Protein AF-A0A925P7G8-F1 (afdb_monomer)

Foldseek 3Di:
DDLLVVLLVLLVPAPADPQLSVQVVVVSVVDDDPLQSQFSSQCSVVSVRVQSNQFGNAAQDQDPQGGAFAQATPDGDPSQQPPQDPVRARPAGHHGRRHDGLVSLLVVLVVVLVVQVVVCVVVVHPAAQEEEEAEADDRCRVVSSVSSCVSSVVVVHHYHYDPHHDDPVVQVVVCVVVVHPYYYYHDPPPPDND

Solvent-accessible surface area (backbone atoms only — not comparable to full-atom values): 10881 Å² total; per-residue (Å²): 131,55,66,68,58,51,44,61,60,55,58,79,80,50,84,56,51,73,50,17,54,54,43,49,50,56,51,64,72,68,66,62,57,69,49,55,51,47,26,53,37,47,36,59,76,68,65,38,36,69,56,50,30,63,23,18,51,46,72,61,57,78,52,100,85,44,69,80,47,47,38,52,50,99,70,68,36,72,53,27,32,68,70,59,42,100,85,69,35,48,59,39,57,40,79,45,49,30,23,40,26,73,66,54,50,46,53,50,44,53,51,52,49,53,53,49,45,52,53,32,52,76,70,72,43,86,69,60,48,27,37,33,38,32,16,42,90,56,80,61,16,62,57,51,45,51,52,44,36,52,53,42,37,74,75,60,27,44,61,44,73,61,101,55,71,48,55,71,69,56,44,59,50,47,20,64,74,70,69,36,79,37,72,47,72,40,64,70,85,83,60,76,98,94

Secondary structure (DSSP, 8-state):
--HHHHHHHHGGGS---HHHHHHHHHHHHT---HHHHHHHHHHHHTT-HHHHHHHHSSPPPEETTEE---SS-SS--HHHHSS--TTS--SSPPP-TTS-SHHHHHHHHHHHHHHHHHHHHHTT--SPPEEEEEE-SSTTHHHHHHHHHHHHHHTT-EEEE-SS---HHHHHHHHHHTT-SEEEEE--TT----

Structure (mmCIF, N/CA/C/O backbone):
data_AF-A0A925P7G8-F1
#
_entry.id   AF-A0A925P7G8-F1
#
loop_
_atom_site.group_PDB
_atom_site.id
_atom_site.type_symbol
_atom_site.label_atom_id
_atom_site.label_alt_id
_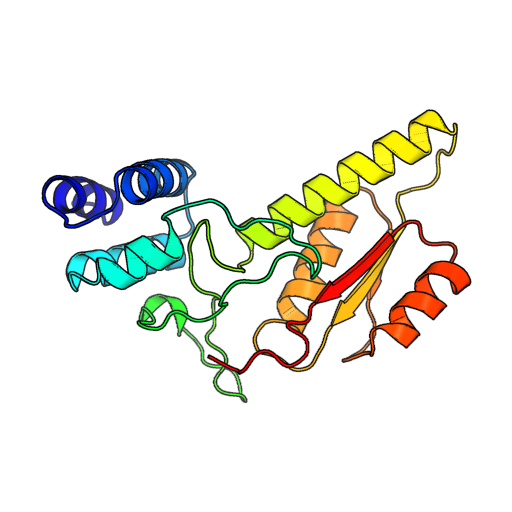atom_site.label_comp_id
_atom_site.label_asym_id
_atom_site.label_entity_id
_atom_site.label_seq_id
_atom_site.pdbx_PDB_ins_code
_atom_site.Cartn_x
_atom_site.Cartn_y
_atom_site.Cartn_z
_atom_site.occupancy
_atom_site.B_iso_or_equiv
_atom_site.auth_seq_id
_atom_site.auth_comp_id
_atom_site.auth_asym_id
_atom_site.auth_atom_id
_atom_site.pdbx_PDB_model_num
ATOM 1 N N . MET A 1 1 ? 25.342 -13.272 -12.876 1.00 59.41 1 MET A N 1
ATOM 2 C CA . MET A 1 1 ? 25.029 -11.919 -12.362 1.00 59.41 1 MET A CA 1
ATOM 3 C C . MET A 1 1 ? 23.674 -12.017 -11.670 1.00 59.41 1 MET A C 1
ATOM 5 O O . MET A 1 1 ? 22.814 -12.674 -12.236 1.00 59.41 1 MET A O 1
ATOM 9 N N . SER A 1 2 ? 23.494 -11.503 -10.447 1.00 82.06 2 SER A N 1
ATOM 10 C CA . SER A 1 2 ? 22.172 -11.536 -9.788 1.00 82.06 2 SER A CA 1
ATOM 11 C C . SER A 1 2 ? 21.193 -10.584 -10.485 1.00 82.06 2 SER A C 1
ATOM 13 O O . SER A 1 2 ? 21.643 -9.600 -11.079 1.00 82.06 2 SER A O 1
ATOM 15 N N . SER A 1 3 ? 19.879 -10.829 -10.385 1.00 83.25 3 SER A N 1
ATOM 16 C CA . SER A 1 3 ? 18.845 -9.951 -10.966 1.00 83.25 3 SER A CA 1
ATOM 17 C C . SER A 1 3 ? 19.039 -8.496 -10.527 1.00 83.25 3 SER A C 1
ATOM 19 O O . SER A 1 3 ? 19.035 -7.588 -11.351 1.00 83.25 3 SER A O 1
ATOM 21 N N . THR A 1 4 ? 19.353 -8.269 -9.248 1.00 85.88 4 THR A N 1
ATOM 22 C CA . THR A 1 4 ? 19.659 -6.939 -8.701 1.00 85.88 4 THR A CA 1
ATOM 23 C C . THR A 1 4 ? 20.895 -6.296 -9.333 1.00 85.88 4 THR A C 1
ATOM 25 O O . THR A 1 4 ? 20.884 -5.099 -9.613 1.00 85.88 4 THR A O 1
ATOM 28 N N . ALA A 1 5 ? 21.968 -7.061 -9.564 1.00 85.88 5 ALA A N 1
ATOM 29 C CA . ALA A 1 5 ? 23.180 -6.533 -10.187 1.00 85.88 5 ALA A CA 1
ATOM 30 C C . ALA A 1 5 ? 22.939 -6.156 -11.656 1.00 85.88 5 ALA A C 1
ATOM 32 O O . ALA A 1 5 ? 23.419 -5.112 -12.097 1.00 85.88 5 ALA A O 1
ATOM 33 N N . TYR A 1 6 ? 22.153 -6.958 -12.382 1.00 87.88 6 TYR A N 1
ATOM 34 C CA . TYR A 1 6 ? 21.730 -6.626 -13.742 1.00 87.88 6 TYR A CA 1
ATOM 35 C C . TYR A 1 6 ? 20.885 -5.350 -13.766 1.00 87.88 6 TYR A C 1
ATOM 37 O O . TYR A 1 6 ? 21.206 -4.434 -14.519 1.00 87.88 6 TYR A O 1
ATOM 45 N N . ILE A 1 7 ? 19.868 -5.257 -12.897 1.00 88.25 7 ILE A N 1
ATOM 46 C CA . ILE A 1 7 ? 19.016 -4.066 -12.790 1.00 88.25 7 ILE A CA 1
ATOM 47 C C . ILE A 1 7 ? 19.887 -2.827 -12.586 1.00 88.25 7 ILE A C 1
ATOM 49 O O . ILE A 1 7 ? 19.831 -1.901 -13.387 1.00 88.25 7 ILE A O 1
ATOM 53 N N . LYS A 1 8 ? 20.754 -2.826 -11.566 1.00 87.94 8 LYS A N 1
ATOM 54 C CA . LYS A 1 8 ? 21.604 -1.668 -11.252 1.00 87.94 8 LYS A CA 1
ATOM 55 C C . LYS A 1 8 ? 22.508 -1.256 -12.418 1.00 87.94 8 LYS A C 1
ATOM 57 O O . LYS A 1 8 ? 22.702 -0.063 -12.621 1.00 87.94 8 LYS A O 1
ATOM 62 N N . ALA A 1 9 ? 23.031 -2.210 -13.189 1.00 87.50 9 ALA A N 1
ATOM 63 C CA . ALA A 1 9 ? 23.832 -1.910 -14.373 1.00 87.50 9 ALA A CA 1
ATOM 64 C C . ALA A 1 9 ? 22.990 -1.293 -15.505 1.00 87.50 9 ALA A C 1
ATOM 66 O O . ALA A 1 9 ? 23.402 -0.303 -16.106 1.00 87.50 9 ALA A O 1
ATOM 67 N N . ALA A 1 10 ? 21.800 -1.840 -15.767 1.00 86.69 10 ALA A N 1
ATOM 68 C CA . ALA A 1 10 ? 20.903 -1.367 -16.821 1.00 86.69 10 ALA A CA 1
ATOM 69 C C . ALA A 1 10 ? 20.337 0.039 -16.544 1.00 86.69 10 ALA A C 1
ATOM 71 O O . ALA A 1 10 ? 20.102 0.804 -17.477 1.00 86.69 10 ALA A O 1
ATOM 72 N N . LEU A 1 11 ? 20.178 0.414 -15.270 1.00 87.88 11 LEU A N 1
ATOM 73 C CA . LEU A 1 11 ? 19.694 1.741 -14.877 1.00 87.88 11 LEU A CA 1
ATOM 74 C C . LEU A 1 11 ? 20.643 2.888 -15.273 1.00 87.88 11 LEU A C 1
ATOM 76 O O . LEU A 1 11 ? 20.180 4.011 -15.452 1.00 87.88 11 LEU A O 1
ATOM 80 N N . ALA A 1 12 ? 21.945 2.630 -15.448 1.00 80.31 12 ALA A N 1
ATOM 81 C CA . ALA A 1 12 ? 22.944 3.667 -15.735 1.00 80.31 12 ALA A CA 1
ATOM 82 C C . ALA A 1 12 ? 22.797 4.331 -17.122 1.00 80.31 12 ALA A C 1
ATOM 84 O O . ALA A 1 12 ? 23.337 5.414 -17.334 1.00 80.31 12 ALA A O 1
ATOM 85 N N . GLY A 1 13 ? 22.078 3.698 -18.055 1.00 76.56 13 GLY A N 1
ATOM 86 C CA . GLY A 1 13 ? 21.809 4.221 -19.403 1.00 76.56 13 GLY A CA 1
ATOM 87 C C . GLY A 1 13 ? 20.321 4.338 -19.738 1.00 76.56 13 GLY A C 1
ATOM 88 O O . GLY A 1 13 ? 19.976 4.468 -20.909 1.00 76.56 13 GLY A O 1
ATOM 89 N N . ALA A 1 14 ? 19.443 4.233 -18.738 1.00 83.50 14 ALA A N 1
ATOM 90 C CA . ALA A 1 14 ? 17.999 4.185 -18.933 1.00 83.50 14 ALA A CA 1
ATOM 91 C C . ALA A 1 14 ? 17.365 5.584 -19.028 1.00 83.50 14 ALA A C 1
ATOM 93 O O . ALA A 1 14 ? 17.806 6.532 -18.378 1.00 83.50 14 ALA A O 1
ATOM 94 N N . GLU A 1 15 ? 16.265 5.698 -19.777 1.00 91.12 15 GLU A N 1
ATOM 95 C CA . GLU A 1 15 ? 15.451 6.920 -19.881 1.00 91.12 15 GLU A CA 1
ATOM 96 C C . GLU A 1 15 ? 14.522 7.084 -18.660 1.00 91.12 15 GLU A C 1
ATOM 98 O O . GLU A 1 15 ? 13.291 7.050 -18.746 1.00 91.12 15 GLU A O 1
ATOM 103 N N . LEU A 1 16 ? 15.120 7.221 -17.476 1.00 94.50 16 LEU A N 1
ATOM 104 C CA . LEU A 1 16 ? 14.406 7.358 -16.208 1.00 94.50 16 LEU A CA 1
ATOM 105 C C . LEU A 1 16 ? 14.517 8.776 -15.653 1.00 94.50 16 LEU A C 1
ATOM 107 O O . LEU A 1 16 ? 15.541 9.446 -15.781 1.00 94.50 16 LEU A O 1
ATOM 111 N N . LEU A 1 17 ? 13.462 9.223 -14.976 1.00 96.06 17 LEU A N 1
ATOM 112 C CA . LEU A 1 17 ? 13.518 10.452 -14.192 1.00 96.06 17 LEU A CA 1
ATOM 113 C C . LEU A 1 17 ? 14.531 10.276 -13.044 1.00 96.06 17 LEU A C 1
ATOM 115 O O . LEU A 1 17 ? 14.608 9.191 -12.458 1.00 96.06 17 LEU A O 1
ATOM 119 N N . PRO A 1 18 ? 15.258 11.333 -12.635 1.00 95.56 18 PRO A N 1
ATOM 120 C CA . PRO A 1 18 ? 16.204 11.235 -11.521 1.00 95.56 18 PRO A CA 1
ATOM 121 C C . PRO A 1 18 ? 15.568 10.719 -10.220 1.00 95.56 18 PRO A C 1
ATOM 123 O O . PRO A 1 18 ? 16.179 9.941 -9.491 1.00 95.56 18 PRO A O 1
ATOM 126 N N . SER A 1 19 ? 14.316 11.104 -9.948 1.00 96.81 19 SER A N 1
ATOM 127 C CA . SER A 1 19 ? 13.563 10.625 -8.785 1.00 96.81 19 SER A CA 1
ATOM 128 C C . SER A 1 19 ? 13.191 9.144 -8.886 1.00 96.81 19 SER A C 1
ATOM 130 O O . SER A 1 19 ? 13.275 8.428 -7.892 1.00 96.81 19 SER A O 1
ATOM 132 N N . THR A 1 20 ? 12.851 8.668 -10.087 1.00 97.25 20 THR A N 1
ATOM 133 C CA . THR A 1 20 ? 12.614 7.247 -10.371 1.00 97.25 20 THR A CA 1
ATOM 134 C C . THR A 1 20 ? 13.846 6.416 -10.041 1.00 97.25 20 THR A C 1
ATOM 136 O O . THR A 1 20 ? 13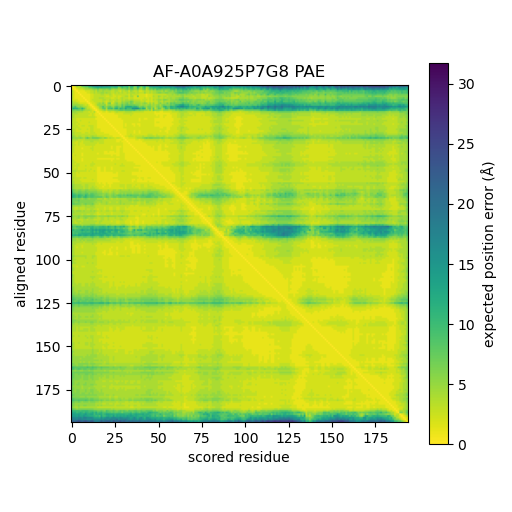.744 5.418 -9.330 1.00 97.25 20 THR A O 1
ATOM 139 N N . LEU A 1 21 ? 15.020 6.849 -10.511 1.00 95.81 21 LEU A N 1
ATOM 140 C CA . LEU A 1 21 ? 16.286 6.169 -10.244 1.00 95.81 21 LEU A CA 1
ATOM 141 C C . LEU A 1 21 ? 16.588 6.114 -8.740 1.00 95.81 21 LEU A C 1
ATOM 143 O O . LEU A 1 21 ? 16.902 5.049 -8.209 1.00 95.81 21 LEU A O 1
ATOM 147 N N . ALA A 1 22 ? 16.442 7.244 -8.045 1.00 95.25 22 ALA A N 1
ATOM 148 C CA . ALA A 1 22 ? 16.657 7.319 -6.603 1.00 95.25 22 ALA A CA 1
ATOM 149 C C . ALA A 1 22 ? 15.726 6.368 -5.830 1.00 95.25 22 ALA A C 1
ATOM 151 O O . ALA A 1 22 ? 16.185 5.601 -4.983 1.00 95.25 22 ALA A O 1
ATOM 152 N N . ASN A 1 23 ? 14.433 6.359 -6.159 1.00 96.69 23 ASN A N 1
ATOM 153 C CA . ASN A 1 23 ? 13.458 5.494 -5.499 1.00 96.69 23 ASN A CA 1
ATOM 154 C C . ASN A 1 23 ? 13.692 4.011 -5.810 1.00 96.69 23 ASN A C 1
ATOM 156 O O . ASN A 1 23 ? 13.595 3.186 -4.904 1.00 96.69 23 ASN A O 1
ATOM 160 N N . LEU A 1 24 ? 14.063 3.655 -7.042 1.00 95.69 24 LEU A N 1
ATOM 161 C CA . LEU A 1 24 ? 14.432 2.278 -7.383 1.00 95.69 24 LEU A CA 1
ATOM 162 C C . LEU A 1 24 ? 15.609 1.782 -6.542 1.00 95.69 24 LEU A C 1
ATOM 164 O O . LEU A 1 24 ? 15.547 0.671 -6.021 1.00 95.69 24 LEU A O 1
ATOM 168 N N . HIS A 1 25 ? 16.647 2.600 -6.350 1.00 94.06 25 HIS A N 1
ATOM 169 C CA . HIS A 1 25 ? 17.764 2.235 -5.478 1.00 94.06 25 HIS A CA 1
ATOM 170 C C . HIS A 1 25 ? 17.311 1.979 -4.039 1.00 94.06 25 HIS A C 1
ATOM 172 O O . HIS A 1 25 ? 17.621 0.921 -3.495 1.00 94.06 25 HIS A O 1
ATOM 178 N N . VAL A 1 26 ? 16.506 2.879 -3.463 1.00 94.75 26 VAL A N 1
ATOM 179 C CA . VAL A 1 26 ? 15.952 2.708 -2.108 1.00 94.75 26 VAL A CA 1
ATOM 180 C C . VAL A 1 26 ? 15.178 1.394 -1.979 1.00 94.75 26 VAL A C 1
ATOM 182 O O . VAL A 1 26 ? 15.346 0.675 -0.997 1.00 94.75 26 VAL A O 1
ATOM 185 N N . TRP A 1 27 ? 14.340 1.061 -2.962 1.00 95.06 27 TRP A N 1
ATOM 186 C CA . TRP A 1 27 ? 13.544 -0.166 -2.930 1.00 95.06 27 TRP A CA 1
ATOM 187 C C . TRP A 1 27 ? 14.400 -1.422 -3.103 1.00 95.06 27 TRP A C 1
ATOM 189 O O . TRP A 1 27 ? 14.220 -2.377 -2.354 1.00 95.06 27 TRP A O 1
ATOM 199 N N . LEU A 1 28 ? 15.352 -1.425 -4.037 1.00 93.88 28 LEU A N 1
ATOM 200 C CA . LEU A 1 28 ? 16.240 -2.569 -4.274 1.00 93.88 28 LEU A CA 1
ATOM 201 C C . LEU A 1 28 ? 17.160 -2.848 -3.079 1.00 93.88 28 LEU A C 1
ATOM 203 O O . LEU A 1 28 ? 17.427 -4.009 -2.773 1.00 93.88 28 LEU A O 1
ATOM 207 N N . ASP A 1 29 ? 17.616 -1.804 -2.387 1.00 93.44 29 ASP A N 1
ATOM 208 C CA . ASP A 1 29 ? 18.487 -1.930 -1.215 1.00 93.44 29 ASP A CA 1
ATOM 209 C C . ASP A 1 29 ? 17.724 -2.370 0.049 1.00 93.44 29 ASP A C 1
ATOM 211 O O . ASP A 1 29 ? 18.336 -2.859 0.998 1.00 93.44 29 ASP A O 1
ATOM 215 N N . ALA A 1 30 ? 16.389 -2.271 0.056 1.00 91.12 30 ALA A N 1
ATOM 216 C CA . ALA A 1 30 ? 15.540 -2.671 1.181 1.00 91.12 30 ALA A CA 1
ATOM 217 C C . ALA A 1 30 ? 15.329 -4.195 1.317 1.00 91.12 30 ALA A C 1
ATOM 219 O O . ALA A 1 30 ? 14.694 -4.630 2.277 1.00 91.12 30 ALA A O 1
ATOM 220 N N . GLY A 1 31 ? 15.843 -5.010 0.388 1.00 88.12 31 GLY A N 1
ATOM 221 C CA . GLY A 1 31 ? 15.710 -6.471 0.435 1.00 88.12 31 GLY A CA 1
ATOM 222 C C . GLY A 1 31 ? 14.307 -6.954 0.058 1.00 88.12 31 GLY A C 1
ATOM 223 O O . GLY A 1 31 ? 13.579 -7.506 0.883 1.00 88.12 31 GLY A O 1
ATOM 224 N N . LEU A 1 32 ? 13.920 -6.731 -1.199 1.00 93.50 32 LEU A N 1
ATOM 225 C CA . LEU A 1 32 ? 12.620 -7.152 -1.724 1.00 93.50 32 LEU A CA 1
ATOM 226 C C . LEU A 1 32 ? 12.502 -8.686 -1.822 1.00 93.50 32 LEU A C 1
ATOM 228 O O . LEU A 1 32 ? 13.501 -9.372 -2.054 1.00 93.50 32 LEU A O 1
ATOM 232 N N . PRO A 1 33 ? 11.283 -9.245 -1.711 1.00 94.69 33 PRO A N 1
ATOM 233 C CA . PRO A 1 33 ? 11.027 -10.637 -2.044 1.00 94.69 33 PRO A CA 1
ATOM 234 C C . PRO A 1 33 ? 11.336 -10.897 -3.523 1.00 94.69 33 PRO A C 1
ATOM 236 O O . PRO A 1 33 ? 11.340 -9.975 -4.346 1.00 94.69 33 PRO A O 1
ATOM 239 N N . ALA A 1 34 ? 11.567 -12.169 -3.853 1.00 94.56 34 ALA A N 1
ATOM 240 C CA . ALA A 1 34 ? 11.974 -12.590 -5.193 1.00 94.56 34 ALA A CA 1
ATOM 241 C C . ALA A 1 34 ? 11.026 -12.060 -6.281 1.00 94.56 34 ALA A C 1
ATOM 243 O O . ALA A 1 34 ? 11.481 -11.325 -7.149 1.00 94.56 34 ALA A O 1
ATOM 244 N N . TRP A 1 35 ? 9.712 -12.285 -6.146 1.00 95.19 35 TRP A N 1
ATOM 245 C CA . TRP A 1 35 ? 8.709 -11.848 -7.131 1.00 95.19 35 TRP A CA 1
ATOM 246 C C . TRP A 1 35 ? 8.769 -10.343 -7.441 1.00 95.19 35 TRP A C 1
ATOM 248 O O . TRP A 1 35 ? 8.599 -9.926 -8.583 1.00 95.19 35 TRP A O 1
ATOM 258 N N . ALA A 1 36 ? 9.039 -9.508 -6.432 1.00 96.44 36 ALA A N 1
ATOM 259 C CA . ALA A 1 36 ? 9.090 -8.058 -6.593 1.00 96.44 36 ALA A CA 1
ATOM 260 C C . ALA A 1 36 ? 10.381 -7.629 -7.299 1.00 96.44 36 ALA A C 1
ATOM 262 O O . ALA A 1 36 ? 10.363 -6.735 -8.145 1.00 96.44 36 ALA A O 1
ATOM 263 N N . THR A 1 37 ? 11.498 -8.290 -6.980 1.00 96.31 37 THR A N 1
ATOM 264 C CA . THR A 1 37 ? 12.766 -8.091 -7.693 1.00 96.31 37 THR A CA 1
ATOM 265 C C . THR A 1 37 ? 12.651 -8.551 -9.144 1.00 96.31 37 THR A C 1
ATOM 267 O O . THR A 1 37 ? 13.118 -7.849 -10.039 1.00 96.31 37 THR A O 1
ATOM 270 N N . ASP A 1 38 ? 11.993 -9.686 -9.379 1.00 95.94 38 ASP A N 1
ATOM 271 C CA . ASP A 1 38 ? 11.775 -10.257 -10.707 1.00 95.94 38 ASP A CA 1
ATOM 272 C C . ASP A 1 38 ? 10.833 -9.377 -11.541 1.00 95.94 38 ASP A C 1
ATOM 274 O O . ASP A 1 38 ? 11.127 -9.105 -12.702 1.00 95.94 38 ASP A O 1
ATOM 278 N N . SER A 1 39 ? 9.787 -8.801 -10.935 1.00 97.06 39 SER A N 1
ATOM 279 C CA . SER A 1 39 ? 8.932 -7.801 -11.592 1.00 97.06 39 SER A CA 1
ATOM 280 C C . SER A 1 39 ? 9.738 -6.597 -12.100 1.00 97.06 39 SER A C 1
ATOM 282 O O . SER A 1 39 ? 9.637 -6.221 -13.270 1.00 97.06 39 SER A O 1
ATOM 284 N N . ILE A 1 40 ? 10.606 -6.020 -11.258 1.00 97.12 40 ILE A N 1
ATOM 285 C CA . ILE A 1 40 ? 11.475 -4.906 -11.671 1.00 97.12 40 ILE A CA 1
ATOM 286 C C . ILE A 1 40 ? 12.455 -5.368 -12.757 1.00 97.12 40 ILE A C 1
ATOM 288 O O . ILE A 1 40 ? 12.661 -4.653 -13.736 1.00 97.12 40 ILE A O 1
ATOM 292 N N . TYR A 1 41 ? 13.042 -6.557 -12.609 1.00 96.38 41 TYR A N 1
ATOM 293 C CA . TYR A 1 41 ? 13.963 -7.130 -13.589 1.00 96.38 41 TYR A CA 1
ATOM 294 C C . TYR A 1 41 ? 13.316 -7.274 -14.971 1.00 96.38 41 TYR A C 1
ATOM 296 O O . TYR A 1 41 ? 13.930 -6.887 -15.966 1.00 96.38 41 TYR A O 1
ATOM 304 N N . GLU A 1 42 ? 12.089 -7.787 -15.050 1.00 96.50 42 GLU A N 1
ATOM 305 C CA . GLU A 1 42 ? 11.353 -7.947 -16.307 1.00 96.50 42 GLU A CA 1
ATOM 306 C C . GLU A 1 42 ? 11.078 -6.599 -16.978 1.00 96.50 42 GLU A C 1
ATOM 308 O O . GLU A 1 42 ? 11.336 -6.440 -18.172 1.00 96.50 42 GLU A O 1
ATOM 313 N N . LEU A 1 43 ? 10.631 -5.599 -16.211 1.00 97.12 43 LEU A N 1
ATOM 314 C CA . LEU A 1 43 ? 10.377 -4.255 -16.738 1.00 97.12 43 LEU A CA 1
ATOM 315 C C . LEU A 1 43 ? 11.652 -3.589 -17.266 1.00 97.12 43 LEU A C 1
ATOM 317 O O . LEU A 1 43 ? 11.626 -2.954 -18.319 1.00 97.12 43 LEU A O 1
ATOM 321 N N . VAL A 1 44 ? 12.770 -3.755 -16.558 1.00 96.50 44 VAL A N 1
ATOM 322 C CA . VAL A 1 44 ? 14.085 -3.250 -16.976 1.00 96.50 44 VAL A CA 1
ATOM 323 C C . VAL A 1 44 ? 14.573 -3.976 -18.232 1.00 96.50 44 VAL A C 1
ATOM 325 O O . VAL A 1 44 ? 14.997 -3.329 -19.186 1.00 96.50 44 VAL A O 1
ATOM 328 N N . SER A 1 45 ? 14.474 -5.306 -18.265 1.00 94.75 45 SER A N 1
ATOM 329 C CA . SER A 1 45 ? 14.921 -6.132 -19.398 1.00 94.75 45 SER A CA 1
ATOM 330 C C . SER A 1 45 ? 14.104 -5.869 -20.665 1.00 94.75 45 SER A C 1
ATOM 332 O O . SER A 1 45 ? 14.642 -5.914 -21.768 1.00 94.75 45 SER A O 1
ATOM 334 N N . GLY A 1 46 ? 12.815 -5.558 -20.510 1.00 95.69 46 GLY A N 1
ATOM 335 C CA . GLY A 1 46 ? 11.919 -5.150 -21.593 1.00 95.69 46 GLY A CA 1
ATOM 336 C C . GLY A 1 46 ? 12.013 -3.670 -21.977 1.00 95.69 46 GLY A C 1
ATOM 337 O O . GLY A 1 46 ? 11.229 -3.218 -22.808 1.00 95.69 46 GLY A O 1
ATOM 338 N N . ALA A 1 47 ? 12.932 -2.903 -21.376 1.00 95.56 47 ALA A N 1
ATOM 339 C CA . ALA A 1 47 ? 13.073 -1.460 -21.579 1.00 95.56 47 ALA A CA 1
ATOM 340 C C . ALA A 1 47 ? 11.763 -0.670 -21.351 1.00 95.56 47 ALA A C 1
ATOM 342 O O . ALA A 1 47 ? 11.498 0.347 -21.994 1.00 95.56 47 ALA A O 1
ATOM 343 N N . HIS A 1 48 ? 10.929 -1.113 -20.404 1.00 97.06 48 HIS A N 1
ATOM 344 C CA . HIS A 1 48 ? 9.653 -0.484 -20.053 1.00 97.06 48 HIS A CA 1
ATOM 345 C C . HIS A 1 48 ? 9.843 0.734 -19.129 1.00 97.06 48 HIS A C 1
ATOM 347 O O . HIS A 1 48 ? 9.223 0.849 -18.068 1.00 97.06 48 HIS A O 1
ATOM 353 N N . TRP A 1 49 ? 10.694 1.679 -19.537 1.00 96.38 49 TRP A N 1
ATOM 354 C CA . TRP A 1 49 ? 11.089 2.843 -18.734 1.00 96.38 49 TRP A CA 1
ATOM 355 C C . TRP A 1 49 ? 9.914 3.744 -18.354 1.00 96.38 49 TRP A C 1
ATOM 357 O O . TRP A 1 49 ? 9.874 4.257 -17.240 1.00 96.38 49 TRP A O 1
ATOM 367 N N . GLY A 1 50 ? 8.925 3.896 -19.241 1.00 96.50 50 GLY A N 1
ATOM 368 C CA . GLY A 1 50 ? 7.708 4.662 -18.954 1.00 96.50 50 GLY A CA 1
ATOM 369 C C . GLY A 1 50 ? 6.900 4.085 -17.786 1.00 96.50 50 GLY A C 1
ATOM 370 O O . GLY A 1 50 ? 6.474 4.830 -16.908 1.00 96.50 50 GLY A O 1
ATOM 371 N N . GLU A 1 51 ? 6.753 2.759 -17.723 1.00 97.25 51 GLU A N 1
ATOM 372 C CA . GLU A 1 51 ? 6.054 2.100 -16.614 1.00 97.25 51 GLU A CA 1
ATOM 373 C C . GLU A 1 51 ? 6.867 2.196 -15.314 1.00 97.25 51 GLU A C 1
ATOM 375 O O . GLU A 1 51 ? 6.303 2.470 -14.256 1.00 97.25 51 GLU A O 1
ATOM 380 N N . LEU A 1 52 ? 8.195 2.048 -15.376 1.00 97.75 52 LEU A N 1
ATOM 381 C CA . LEU A 1 52 ? 9.064 2.257 -14.212 1.00 97.75 52 LEU A CA 1
ATOM 382 C C . LEU A 1 52 ? 8.998 3.700 -13.703 1.00 97.75 52 LEU A C 1
ATOM 384 O O . LEU A 1 52 ? 8.893 3.912 -12.495 1.00 97.75 52 LEU A O 1
ATOM 388 N N . ASN A 1 53 ? 8.993 4.685 -14.605 1.00 97.44 53 ASN A N 1
ATOM 389 C CA . ASN A 1 53 ? 8.788 6.083 -14.247 1.00 97.44 53 ASN A CA 1
ATOM 390 C C . ASN A 1 53 ? 7.457 6.254 -13.526 1.00 97.44 53 ASN A C 1
ATOM 392 O O . ASN A 1 53 ? 7.466 6.715 -12.392 1.00 97.44 53 ASN A O 1
ATOM 396 N N . ASP A 1 54 ? 6.341 5.800 -14.095 1.00 96.25 54 ASP A N 1
ATOM 397 C CA . ASP A 1 54 ? 5.029 5.915 -13.454 1.00 96.25 54 ASP A CA 1
ATOM 398 C C . ASP A 1 54 ? 4.977 5.290 -12.045 1.00 96.25 54 ASP A C 1
ATOM 400 O O . ASP A 1 54 ? 4.323 5.833 -11.145 1.00 96.25 54 ASP A O 1
ATOM 404 N N . ARG A 1 55 ? 5.645 4.144 -11.860 1.00 97.31 55 ARG A N 1
ATOM 405 C CA . ARG A 1 55 ? 5.661 3.376 -10.608 1.00 97.31 55 ARG A CA 1
ATOM 406 C C . ARG A 1 55 ? 6.570 3.976 -9.539 1.00 97.31 55 ARG A C 1
ATOM 408 O O . ARG A 1 55 ? 6.277 3.785 -8.360 1.00 97.31 55 ARG A O 1
ATOM 415 N N . PHE A 1 56 ? 7.643 4.675 -9.915 1.00 97.94 56 PHE A N 1
ATOM 416 C CA . PHE A 1 56 ? 8.701 5.072 -8.977 1.00 97.94 56 PHE A CA 1
ATOM 417 C C . PHE A 1 56 ? 9.061 6.568 -8.971 1.00 97.94 56 PHE A C 1
ATOM 419 O O . PHE A 1 56 ? 9.883 6.972 -8.157 1.00 97.94 56 PHE A O 1
ATOM 426 N N . TYR A 1 57 ? 8.467 7.435 -9.797 1.00 96.88 57 TYR A N 1
ATOM 427 C CA . TYR A 1 57 ? 8.901 8.845 -9.876 1.00 96.88 57 TYR A CA 1
ATOM 428 C C . TYR A 1 57 ? 8.675 9.681 -8.604 1.00 96.88 57 TYR A C 1
ATOM 430 O O . TYR A 1 57 ? 9.248 10.765 -8.477 1.00 96.88 57 TYR A O 1
ATOM 438 N N . ARG A 1 58 ? 7.838 9.216 -7.672 1.00 96.50 58 ARG A N 1
ATOM 439 C CA . ARG A 1 58 ? 7.548 9.854 -6.376 1.00 96.50 58 ARG A CA 1
ATOM 440 C C . ARG A 1 58 ? 7.050 8.816 -5.370 1.00 96.50 58 ARG A C 1
ATOM 442 O O . ARG A 1 58 ? 6.843 7.659 -5.729 1.00 96.50 58 ARG A O 1
ATOM 449 N N . ASP A 1 59 ? 6.824 9.229 -4.131 1.00 96.56 59 ASP A N 1
ATOM 450 C CA . ASP A 1 59 ? 6.042 8.437 -3.182 1.00 96.56 59 ASP A CA 1
ATOM 451 C C . ASP A 1 59 ? 4.537 8.652 -3.401 1.00 96.56 59 ASP A C 1
ATOM 453 O O . ASP A 1 59 ? 4.090 9.752 -3.737 1.00 96.56 59 ASP A O 1
ATOM 457 N N . LEU A 1 60 ? 3.752 7.596 -3.183 1.00 95.50 60 LEU A N 1
ATOM 458 C CA . LEU A 1 60 ? 2.298 7.645 -3.208 1.00 95.50 60 LEU A CA 1
ATOM 459 C C . LEU A 1 60 ? 1.796 8.531 -2.064 1.00 95.50 60 LEU A C 1
ATOM 461 O O . LEU A 1 60 ? 1.990 8.223 -0.887 1.00 95.50 60 LEU A O 1
ATOM 465 N N . GLU A 1 61 ? 1.117 9.616 -2.415 1.00 92.31 61 GLU A N 1
ATOM 466 C CA . GLU A 1 61 ? 0.662 10.611 -1.448 1.00 92.31 61 GLU A CA 1
ATOM 467 C C . GLU A 1 61 ? -0.758 10.371 -0.936 1.00 92.31 61 GLU A C 1
ATOM 469 O O . GLU A 1 61 ? -1.620 9.794 -1.605 1.00 92.31 61 GLU A O 1
ATOM 474 N N . PHE A 1 62 ? -1.009 10.883 0.270 1.00 91.06 62 PHE A N 1
ATOM 475 C CA . PHE A 1 62 ? -2.334 10.931 0.870 1.00 91.06 62 PHE A CA 1
ATOM 476 C C . PHE A 1 62 ? -3.027 12.245 0.483 1.00 91.06 62 PHE A C 1
ATOM 478 O O . PHE A 1 62 ? -2.703 13.306 1.013 1.00 91.06 62 PHE A O 1
ATOM 485 N N . GLY A 1 63 ? -3.977 12.180 -0.453 1.00 89.38 63 GLY A N 1
ATOM 486 C CA . GLY A 1 63 ? -4.756 13.337 -0.901 1.00 89.38 63 GLY A CA 1
ATOM 487 C C . GLY A 1 63 ? -6.094 13.494 -0.171 1.00 89.38 63 GLY A C 1
ATOM 488 O O . GLY A 1 63 ? -6.424 12.747 0.750 1.00 89.38 63 GLY A O 1
ATOM 489 N N . THR A 1 64 ? -6.928 14.423 -0.647 1.00 84.81 64 THR A N 1
ATOM 490 C CA . THR A 1 64 ? -8.294 14.655 -0.126 1.00 84.81 64 THR A CA 1
ATOM 491 C C . THR A 1 64 ? -9.177 13.404 -0.176 1.00 84.81 64 THR A C 1
ATOM 493 O O . THR A 1 64 ? -10.047 13.217 0.669 1.00 84.81 64 THR A O 1
ATOM 496 N N . GLY A 1 65 ? -8.941 12.531 -1.158 1.00 83.75 65 GLY A N 1
ATOM 497 C CA . GLY A 1 65 ? -9.640 11.261 -1.344 1.00 83.75 65 GLY A CA 1
ATOM 498 C C . GLY A 1 65 ? -8.907 10.035 -0.793 1.00 83.75 65 GLY A C 1
ATOM 499 O O . GLY A 1 65 ? -9.249 8.928 -1.218 1.00 83.75 65 GLY A O 1
ATOM 500 N N . GLY A 1 66 ? -7.908 1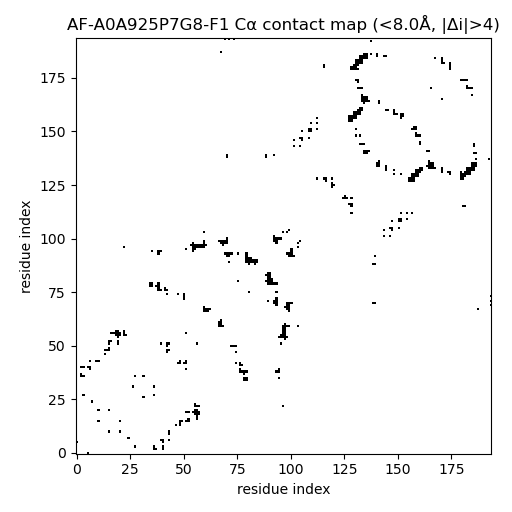0.221 0.076 1.00 92.12 66 GLY A N 1
ATOM 501 C CA . GLY A 1 66 ? -7.020 9.166 0.565 1.00 92.12 66 GLY A CA 1
ATOM 502 C C . GLY A 1 66 ? -5.817 8.907 -0.345 1.00 92.12 66 GLY A C 1
ATOM 503 O O . GLY A 1 66 ? -5.526 9.685 -1.255 1.00 92.12 66 GLY A O 1
ATOM 504 N N . MET A 1 67 ? -5.124 7.792 -0.105 1.00 93.69 67 MET A N 1
ATOM 505 C CA . MET A 1 67 ? -4.088 7.276 -1.004 1.00 93.69 67 MET A CA 1
ATOM 506 C C . MET A 1 67 ? -4.724 6.536 -2.177 1.00 93.69 67 MET A C 1
ATOM 508 O O . MET A 1 67 ? -5.428 5.545 -1.979 1.00 93.69 67 MET A O 1
ATOM 512 N N . ARG A 1 68 ? -4.469 7.000 -3.403 1.00 91.56 68 ARG A N 1
ATOM 513 C CA . ARG A 1 68 ? -4.999 6.381 -4.624 1.00 91.56 68 ARG A CA 1
ATOM 514 C C . ARG A 1 68 ? -3.892 6.191 -5.646 1.00 91.56 68 ARG A C 1
ATOM 516 O O . ARG A 1 68 ? -3.325 7.163 -6.129 1.00 91.56 68 ARG A O 1
ATOM 523 N N . GLY A 1 69 ? -3.637 4.939 -5.996 1.00 91.38 69 GLY A N 1
ATOM 524 C CA . GLY A 1 69 ? -2.714 4.542 -7.050 1.00 91.38 69 GLY A CA 1
ATOM 525 C C . GLY A 1 69 ? -3.238 3.295 -7.752 1.00 91.38 69 GLY A C 1
ATOM 526 O O . GLY A 1 69 ? -4.124 2.615 -7.228 1.00 91.38 69 GLY A O 1
ATOM 527 N N . ARG A 1 70 ? -2.694 3.003 -8.935 1.00 93.12 70 ARG A N 1
ATOM 528 C CA . ARG A 1 70 ? -2.937 1.722 -9.609 1.00 93.12 70 ARG A CA 1
ATOM 529 C C . ARG A 1 70 ? -2.470 0.576 -8.715 1.00 93.12 70 ARG A C 1
ATOM 531 O O . ARG A 1 70 ? -1.513 0.739 -7.965 1.00 93.12 70 ARG A O 1
ATOM 538 N N . THR A 1 71 ? -3.138 -0.563 -8.809 1.00 94.50 71 THR A N 1
ATOM 539 C CA . THR A 1 71 ? -2.687 -1.821 -8.195 1.00 94.50 71 THR A CA 1
ATOM 540 C C . THR A 1 71 ? -2.148 -2.792 -9.241 1.00 94.50 71 THR A C 1
ATOM 542 O O . THR A 1 71 ? -1.405 -3.703 -8.897 1.00 94.50 71 THR A O 1
ATOM 545 N N . ILE A 1 72 ? -2.486 -2.575 -10.514 1.00 94.06 72 ILE A N 1
ATOM 546 C CA . ILE A 1 72 ? -2.025 -3.338 -11.673 1.00 94.06 72 ILE A CA 1
ATOM 547 C C . ILE A 1 72 ? -1.326 -2.354 -12.621 1.00 94.06 72 ILE A C 1
ATOM 549 O O . ILE A 1 72 ? -1.812 -1.247 -12.864 1.00 94.06 72 ILE A O 1
ATOM 553 N N . GLY A 1 73 ? -0.133 -2.712 -13.096 1.00 92.94 73 GLY A N 1
ATOM 554 C CA . GLY A 1 73 ? 0.628 -1.876 -14.026 1.00 92.94 73 GLY A CA 1
ATOM 555 C C . GLY A 1 73 ? 0.00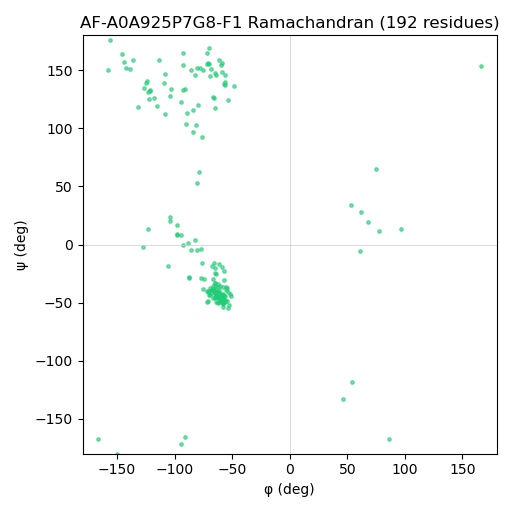9 -1.836 -15.426 1.00 92.94 73 GLY A C 1
ATOM 556 O O . GLY A 1 73 ? -0.668 -2.780 -15.821 1.00 92.94 73 GLY A O 1
ATOM 557 N N . ARG A 1 74 ? 0.290 -0.784 -16.216 1.00 93.12 74 ARG A N 1
ATOM 558 C CA . ARG A 1 74 ? -0.111 -0.750 -17.649 1.00 93.12 74 ARG A CA 1
ATOM 559 C C . ARG A 1 74 ? 0.657 -1.813 -18.426 1.00 93.12 74 ARG A C 1
ATOM 561 O O . ARG A 1 74 ? 0.124 -2.425 -19.343 1.00 93.12 74 ARG A O 1
ATOM 568 N N . VAL A 1 75 ? 1.910 -2.007 -18.026 1.00 94.56 75 VAL A N 1
ATOM 569 C CA . VAL A 1 75 ? 2.717 -3.172 -18.362 1.00 94.56 75 VAL A CA 1
ATOM 570 C C . VAL A 1 75 ? 2.845 -3.983 -17.080 1.00 94.56 75 VAL A C 1
ATOM 572 O O . VAL A 1 75 ? 3.425 -3.505 -16.103 1.00 94.56 75 VAL A O 1
ATOM 575 N N . SER A 1 76 ? 2.236 -5.166 -17.052 1.00 91.56 76 SER A N 1
ATOM 576 C CA . SER A 1 76 ? 2.346 -6.098 -15.927 1.00 91.56 76 SER A CA 1
ATOM 577 C C . SER A 1 76 ? 3.487 -7.075 -16.179 1.00 91.56 76 SER A C 1
ATOM 579 O O . SER A 1 76 ? 3.571 -7.648 -17.266 1.00 91.56 76 SER A O 1
ATOM 581 N N . ALA A 1 77 ? 4.337 -7.283 -15.177 1.00 94.00 77 ALA A N 1
ATOM 582 C CA . ALA A 1 77 ? 5.354 -8.327 -15.238 1.00 94.00 77 ALA A CA 1
ATOM 583 C C . ALA A 1 77 ? 4.708 -9.704 -15.015 1.00 94.00 77 ALA A C 1
ATOM 585 O O . ALA A 1 77 ? 3.721 -9.833 -14.287 1.00 94.00 77 ALA A O 1
ATOM 586 N N . SER A 1 78 ? 5.271 -10.750 -15.609 1.00 93.56 78 SER A N 1
ATOM 587 C CA . SER A 1 78 ? 4.814 -12.125 -15.403 1.00 93.56 78 SER A CA 1
ATOM 588 C C . SER A 1 78 ? 4.971 -12.563 -13.942 1.00 93.56 78 SER A C 1
ATOM 590 O O . SER A 1 78 ? 4.076 -13.220 -13.408 1.00 93.56 78 SER A O 1
ATOM 592 N N . ALA A 1 79 ? 6.014 -12.081 -13.257 1.00 93.94 79 ALA A N 1
ATOM 593 C CA . ALA A 1 79 ? 6.207 -12.241 -11.816 1.00 93.94 79 ALA A CA 1
ATOM 594 C C . ALA A 1 79 ? 5.070 -11.662 -10.944 1.00 93.94 79 ALA A C 1
ATOM 596 O O . ALA A 1 79 ? 4.943 -12.044 -9.785 1.00 93.94 79 ALA A O 1
ATOM 597 N N . GLU A 1 80 ? 4.239 -10.753 -11.469 1.00 94.38 80 GLU A N 1
ATOM 598 C CA . GLU A 1 80 ? 3.074 -10.199 -10.753 1.00 94.38 80 GLU A CA 1
ATOM 599 C C . GLU A 1 80 ? 1.820 -11.062 -10.937 1.00 94.38 80 GLU A C 1
ATOM 601 O O . GLU A 1 80 ? 0.944 -11.081 -10.073 1.00 94.38 80 GLU A O 1
ATOM 606 N N . GLN A 1 81 ? 1.726 -11.768 -12.068 1.00 89.88 81 GLN A N 1
ATOM 607 C CA . GLN A 1 81 ? 0.547 -12.546 -12.449 1.00 89.88 81 GLN A CA 1
ATOM 608 C C . GLN A 1 81 ? 0.389 -13.794 -11.591 1.00 89.88 81 GLN A C 1
ATOM 610 O O . GLN A 1 81 ? -0.699 -14.013 -11.057 1.00 89.88 81 GLN A O 1
ATOM 615 N N . GLY A 1 82 ? 1.466 -14.574 -11.446 1.00 84.00 82 GLY A N 1
ATOM 616 C CA . GLY A 1 82 ? 1.482 -15.776 -10.615 1.00 84.00 82 GLY A CA 1
ATOM 617 C C . GLY A 1 82 ? 0.259 -16.678 -10.838 1.00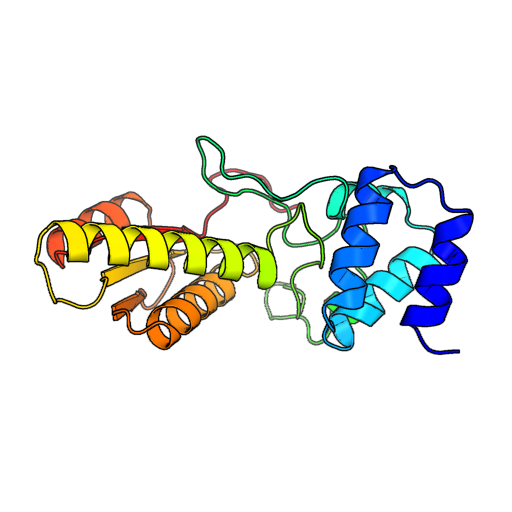 84.00 82 GLY A C 1
ATOM 618 O O . GLY A 1 82 ? -0.131 -16.947 -11.980 1.00 84.00 82 GLY A O 1
ATOM 619 N N . VAL A 1 83 ? -0.376 -17.132 -9.755 1.00 82.81 83 VAL A N 1
ATOM 620 C CA . VAL A 1 83 ? -1.682 -17.809 -9.817 1.00 82.81 83 VAL A CA 1
ATOM 621 C C . VAL A 1 83 ? -2.815 -16.785 -9.910 1.00 82.81 83 VAL A C 1
ATOM 623 O O . VAL A 1 83 ? -3.243 -16.199 -8.915 1.00 82.81 83 VAL A O 1
ATOM 626 N N . VAL A 1 84 ? -3.358 -16.625 -11.117 1.00 81.62 84 VAL A N 1
ATOM 627 C CA . VAL A 1 84 ? -4.466 -15.701 -11.384 1.00 81.62 84 VAL A CA 1
ATOM 628 C C . VAL A 1 84 ? -5.742 -16.153 -10.667 1.00 81.62 84 VAL A C 1
ATOM 630 O O . VAL A 1 84 ? -6.215 -17.281 -10.828 1.00 81.62 84 VAL A O 1
ATOM 633 N N . GLY A 1 85 ? -6.326 -15.252 -9.875 1.00 77.75 85 GLY A N 1
ATOM 634 C CA . GLY A 1 85 ? -7.563 -15.517 -9.143 1.00 77.75 85 GLY A CA 1
ATOM 635 C C . GLY A 1 85 ? -8.798 -15.629 -10.055 1.00 77.75 85 GLY A C 1
ATOM 636 O O . GLY A 1 85 ? -8.762 -15.203 -11.209 1.00 77.75 85 GLY A O 1
ATOM 637 N N . PRO A 1 86 ? -9.952 -16.093 -9.536 1.00 77.62 86 PRO A N 1
ATOM 638 C CA . PRO A 1 86 ? -11.168 -16.325 -10.333 1.00 77.62 86 PRO A CA 1
ATOM 639 C C . PRO A 1 86 ? -11.695 -15.107 -11.110 1.00 77.62 86 PRO A C 1
ATOM 641 O O . PRO A 1 86 ? -12.425 -15.258 -12.082 1.00 77.62 86 PRO A O 1
ATOM 644 N N . MET A 1 87 ? -11.336 -13.899 -10.670 1.00 80.12 87 MET A N 1
ATOM 645 C CA . MET A 1 87 ? -11.736 -12.623 -11.274 1.00 80.12 87 MET A CA 1
ATOM 646 C C . MET A 1 87 ? -10.666 -12.034 -12.207 1.00 80.12 87 MET A C 1
ATOM 648 O O . MET A 1 87 ? -10.768 -10.868 -12.574 1.00 80.12 87 MET A O 1
ATOM 652 N N . GLY A 1 88 ? -9.606 -12.779 -12.532 1.00 86.50 88 GLY A N 1
ATOM 653 C CA . GLY A 1 88 ? -8.462 -12.246 -13.278 1.00 86.50 88 GLY A CA 1
ATOM 654 C C . GLY A 1 88 ? -7.506 -11.397 -12.430 1.00 86.50 88 GLY A C 1
ATOM 655 O O . GLY A 1 88 ? -6.662 -10.703 -12.982 1.00 86.50 88 GLY A O 1
ATOM 656 N N . THR A 1 89 ? -7.646 -11.409 -11.098 1.00 90.12 89 THR A N 1
ATOM 657 C CA . THR A 1 89 ? -6.731 -10.689 -10.197 1.00 90.12 89 THR A CA 1
ATOM 658 C C . THR A 1 89 ? -5.341 -11.330 -10.264 1.00 90.12 89 THR A C 1
ATOM 660 O O . THR A 1 89 ? -5.267 -12.538 -10.019 1.00 90.12 89 THR A O 1
ATOM 663 N N . PRO A 1 90 ? -4.267 -10.562 -10.527 1.00 93.12 90 PRO A N 1
ATOM 664 C CA . PRO A 1 90 ? -2.898 -11.059 -10.401 1.00 93.12 90 PRO A CA 1
ATOM 665 C C . PRO A 1 90 ? -2.610 -11.538 -8.973 1.00 93.12 90 PRO A C 1
ATOM 667 O O . PRO A 1 90 ? -3.255 -11.086 -8.023 1.00 93.12 90 PRO A O 1
ATOM 670 N N . GLU A 1 91 ? -1.637 -12.427 -8.798 1.00 94.62 91 GLU A N 1
ATOM 671 C CA . GLU A 1 91 ? -1.217 -12.890 -7.470 1.00 94.62 91 GLU A CA 1
ATOM 672 C C . GLU A 1 91 ? -0.663 -11.743 -6.610 1.00 94.62 91 GLU A C 1
ATOM 674 O O . GLU A 1 91 ? -0.927 -11.672 -5.406 1.00 94.62 91 GLU A O 1
ATOM 679 N N . HIS A 1 92 ? 0.048 -10.801 -7.233 1.00 96.06 92 HIS A N 1
ATOM 680 C CA . HIS A 1 92 ? 0.651 -9.662 -6.555 1.00 96.06 92 HIS A CA 1
ATOM 681 C C . HIS A 1 92 ? 0.210 -8.334 -7.171 1.00 96.06 92 HIS A C 1
ATOM 683 O O . HIS A 1 92 ? 0.150 -8.169 -8.389 1.00 96.06 92 HIS A O 1
ATOM 689 N N . ALA A 1 93 ? -0.064 -7.352 -6.310 1.00 96.31 93 ALA A N 1
ATOM 690 C CA . ALA A 1 93 ? -0.167 -5.970 -6.755 1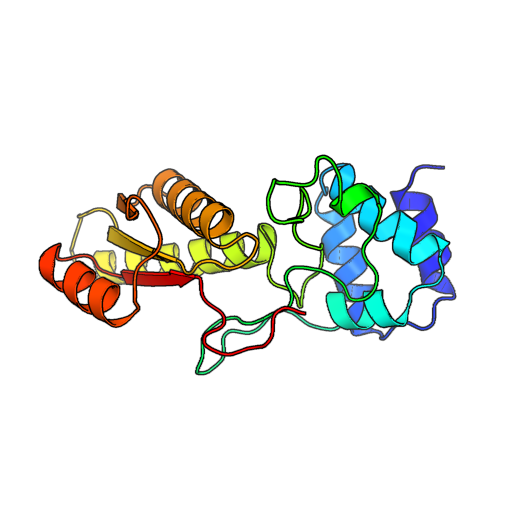.00 96.31 93 ALA A CA 1
ATOM 691 C C . ALA A 1 93 ? 1.203 -5.493 -7.259 1.00 96.31 93 ALA A C 1
ATOM 693 O O . ALA A 1 93 ? 2.246 -5.894 -6.736 1.00 96.31 93 ALA A O 1
ATOM 694 N N . ALA A 1 94 ? 1.195 -4.607 -8.250 1.00 96.88 94 ALA A N 1
ATOM 695 C CA . ALA A 1 94 ? 2.407 -4.077 -8.849 1.00 96.88 94 ALA A CA 1
ATOM 696 C C . ALA A 1 94 ? 3.339 -3.431 -7.804 1.00 96.88 94 ALA A C 1
ATOM 698 O O . ALA A 1 94 ? 2.904 -2.800 -6.834 1.00 96.88 94 ALA A O 1
ATOM 699 N N . ILE A 1 95 ? 4.649 -3.556 -8.022 1.00 96.88 95 ILE A N 1
ATOM 700 C CA . ILE A 1 95 ? 5.675 -3.000 -7.131 1.00 96.88 95 ILE A CA 1
ATOM 701 C C . ILE A 1 95 ? 6.073 -1.576 -7.549 1.00 96.88 95 ILE A C 1
ATOM 703 O O . ILE A 1 95 ? 6.277 -1.305 -8.735 1.00 96.88 95 ILE A O 1
ATOM 707 N N . GLY A 1 96 ? 6.145 -0.651 -6.587 1.00 97.00 96 GLY A N 1
ATOM 708 C CA . GLY A 1 96 ? 6.464 0.755 -6.852 1.00 97.00 96 GLY A CA 1
ATOM 709 C C . GLY A 1 96 ? 6.167 1.701 -5.692 1.00 97.00 96 GLY A C 1
ATOM 710 O O . GLY A 1 96 ? 5.287 1.436 -4.870 1.00 97.00 96 GLY A O 1
ATOM 711 N N . SER A 1 97 ? 6.887 2.824 -5.633 1.00 97.38 97 SER A N 1
ATOM 712 C CA . SER A 1 97 ? 6.690 3.861 -4.612 1.00 97.38 97 SER A CA 1
ATOM 713 C C . SER A 1 97 ? 5.442 4.710 -4.839 1.00 97.38 97 SER A C 1
ATOM 715 O O . SER A 1 97 ? 4.842 5.151 -3.864 1.00 97.38 97 SER A O 1
ATOM 717 N N . ASN A 1 98 ? 5.015 4.894 -6.090 1.00 97.00 98 ASN A N 1
ATOM 718 C CA . ASN A 1 98 ? 3.873 5.720 -6.494 1.00 97.00 98 ASN A CA 1
ATOM 719 C C . ASN A 1 98 ? 2.620 4.899 -6.868 1.00 97.00 98 ASN A C 1
ATOM 721 O O . ASN A 1 98 ? 1.763 5.338 -7.635 1.00 97.00 98 ASN A O 1
ATOM 725 N N . ILE A 1 99 ? 2.498 3.677 -6.361 1.00 95.31 99 ILE A N 1
ATOM 726 C CA . ILE A 1 99 ? 1.343 2.814 -6.625 1.00 95.31 99 ILE A CA 1
ATOM 727 C C . ILE A 1 99 ? 0.870 2.126 -5.347 1.00 95.31 99 ILE A C 1
ATOM 729 O O . ILE A 1 99 ? 1.596 2.059 -4.350 1.00 95.31 99 ILE A O 1
ATOM 733 N N . LEU A 1 100 ? -0.387 1.680 -5.338 1.00 96.25 100 LEU A N 1
ATOM 734 C CA . LEU A 1 100 ? -0.961 1.046 -4.158 1.00 96.25 100 LEU A CA 1
ATOM 735 C C . LEU A 1 100 ? -0.583 -0.437 -4.152 1.00 96.25 100 LEU A C 1
ATOM 737 O O . LEU A 1 100 ? -0.994 -1.195 -5.027 1.00 96.25 100 LEU A O 1
ATOM 741 N N . ASN A 1 101 ? 0.186 -0.839 -3.149 1.00 97.00 101 ASN A N 1
ATOM 742 C CA . ASN A 1 101 ? 0.647 -2.205 -2.942 1.00 97.00 101 ASN A CA 1
ATOM 743 C C . ASN A 1 101 ? 0.831 -2.476 -1.448 1.00 97.00 101 ASN A C 1
ATOM 745 O O . ASN A 1 101 ? 0.615 -1.600 -0.607 1.00 97.00 101 ASN A O 1
ATOM 749 N N . ASP A 1 102 ? 1.254 -3.692 -1.124 1.00 97.56 102 ASP A N 1
ATOM 750 C CA . ASP A 1 102 ? 1.445 -4.146 0.249 1.00 97.56 102 ASP A CA 1
ATOM 751 C C . ASP A 1 102 ? 2.358 -3.208 1.055 1.00 97.56 102 ASP A C 1
ATOM 753 O O . ASP A 1 102 ? 2.049 -2.870 2.198 1.00 97.56 102 ASP A O 1
ATOM 757 N N . TYR A 1 103 ? 3.442 -2.708 0.456 1.00 96.75 103 TYR A N 1
ATOM 758 C CA . TYR A 1 103 ? 4.409 -1.838 1.129 1.00 96.75 103 TYR A CA 1
ATOM 75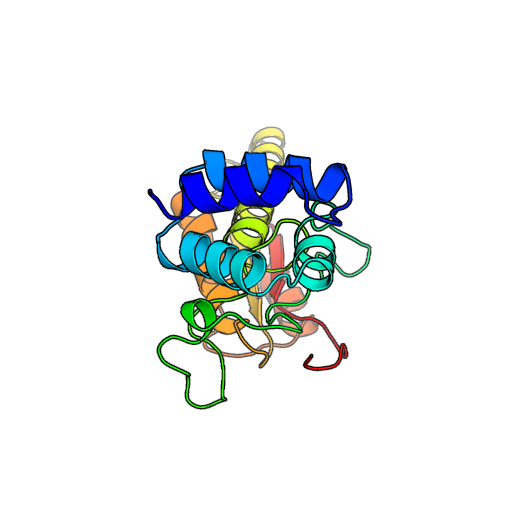9 C C . TYR A 1 103 ? 3.846 -0.450 1.409 1.00 96.75 103 TYR A C 1
ATOM 761 O O . TYR A 1 103 ? 3.966 0.050 2.531 1.00 96.75 103 TYR A O 1
ATOM 769 N N . THR A 1 104 ? 3.232 0.186 0.408 1.00 97.06 104 THR A N 1
ATOM 770 C CA . THR A 1 104 ? 2.659 1.527 0.572 1.00 97.06 104 THR A CA 1
ATOM 771 C C . THR A 1 104 ? 1.477 1.493 1.538 1.00 97.06 104 THR A C 1
ATOM 773 O O . THR A 1 104 ? 1.378 2.353 2.417 1.00 97.06 104 THR A O 1
ATOM 776 N N . LEU A 1 105 ? 0.650 0.445 1.481 1.00 98.06 105 LEU A N 1
ATOM 777 C CA . LEU A 1 105 ? -0.452 0.219 2.414 1.00 98.06 105 LEU A CA 1
ATOM 778 C C . LEU A 1 105 ? 0.036 -0.000 3.853 1.00 98.06 105 LEU A C 1
ATOM 780 O O . LEU A 1 105 ? -0.475 0.632 4.782 1.00 98.06 105 LEU A O 1
ATOM 784 N N . VAL A 1 106 ? 1.017 -0.883 4.061 1.00 97.75 106 VAL A N 1
ATOM 785 C CA . VAL A 1 106 ? 1.548 -1.174 5.401 1.00 97.75 106 VAL A CA 1
ATOM 786 C C . VAL A 1 106 ? 2.244 0.055 5.978 1.00 97.75 106 VAL A C 1
ATOM 788 O O . VAL A 1 106 ? 2.028 0.375 7.147 1.00 97.75 106 VAL A O 1
ATOM 791 N N . ARG A 1 107 ? 3.002 0.807 5.168 1.00 96.62 107 ARG A N 1
ATOM 792 C CA . ARG A 1 107 ? 3.612 2.081 5.581 1.00 96.62 107 ARG A CA 1
ATOM 793 C C . ARG A 1 107 ? 2.551 3.060 6.094 1.00 96.62 107 ARG A C 1
ATOM 795 O O . ARG A 1 107 ? 2.712 3.613 7.182 1.00 96.62 107 ARG A O 1
ATOM 802 N N . ALA A 1 108 ? 1.454 3.232 5.357 1.00 97.50 108 ALA A N 1
ATOM 803 C CA . ALA A 1 108 ? 0.348 4.097 5.765 1.00 97.50 108 ALA A CA 1
ATOM 804 C C . ALA A 1 108 ? -0.359 3.593 7.032 1.00 97.50 108 ALA A C 1
ATOM 806 O O . ALA A 1 108 ? -0.657 4.378 7.931 1.00 97.50 108 ALA A O 1
ATOM 807 N N . THR A 1 109 ? -0.561 2.278 7.140 1.00 98.44 109 THR A N 1
ATOM 808 C CA . THR A 1 109 ? -1.173 1.635 8.314 1.00 98.44 109 THR A CA 1
ATOM 809 C C . THR A 1 109 ? -0.333 1.856 9.573 1.00 98.44 109 THR A C 1
ATOM 811 O O . THR A 1 109 ? -0.873 2.230 10.612 1.00 98.44 109 THR A O 1
ATOM 814 N N . ILE A 1 110 ? 0.994 1.701 9.482 1.00 98.56 110 ILE A N 1
ATOM 815 C CA . ILE A 1 110 ? 1.929 1.992 10.581 1.00 98.56 110 ILE A CA 1
ATOM 816 C C . ILE A 1 110 ? 1.864 3.472 10.970 1.00 98.56 110 ILE A C 1
ATOM 818 O O . ILE A 1 110 ? 1.848 3.794 12.159 1.00 98.56 110 ILE A O 1
ATOM 822 N N . GLY A 1 111 ? 1.825 4.374 9.984 1.00 98.00 111 GLY A N 1
ATOM 823 C CA . GLY A 1 111 ? 1.696 5.813 10.216 1.00 98.00 111 GLY A CA 1
ATOM 824 C C . GLY A 1 111 ? 0.427 6.160 10.995 1.00 98.00 111 GLY A C 1
ATOM 825 O O . GLY A 1 111 ? 0.505 6.820 12.032 1.00 98.00 111 GLY A O 1
ATOM 826 N N . LEU A 1 112 ? -0.723 5.646 10.546 1.00 98.19 112 LEU A N 1
ATOM 827 C CA . LEU A 1 112 ? -2.006 5.827 11.224 1.00 98.19 112 LEU A CA 1
ATOM 828 C C . LEU A 1 112 ? -1.979 5.243 12.641 1.00 98.19 112 LEU A C 1
ATOM 830 O O . LEU A 1 112 ? -2.384 5.920 13.580 1.00 98.19 112 LEU A O 1
ATOM 834 N N . PHE A 1 113 ? -1.446 4.030 12.818 1.00 98.75 113 PHE A N 1
ATOM 835 C CA . PHE A 1 113 ? -1.347 3.397 14.134 1.00 98.75 113 PHE A CA 1
ATOM 836 C C . PHE A 1 113 ? -0.550 4.256 15.112 1.00 98.75 113 PHE A C 1
ATOM 838 O O . PHE A 1 113 ? -1.019 4.542 16.212 1.00 98.75 113 PHE A O 1
ATOM 845 N N . ARG A 1 114 ? 0.646 4.698 14.707 1.00 98.56 114 ARG A N 1
ATOM 846 C CA . ARG A 1 114 ? 1.525 5.519 15.549 1.00 98.56 114 ARG A CA 1
ATOM 847 C C . ARG A 1 114 ? 0.864 6.836 15.929 1.00 98.56 114 ARG A C 1
ATOM 849 O O . ARG A 1 114 ? 0.952 7.238 17.085 1.00 98.56 114 ARG A O 1
ATOM 856 N N . HIS A 1 115 ? 0.184 7.476 14.979 1.00 98.12 115 HIS A N 1
ATOM 857 C CA . HIS A 1 115 ? -0.572 8.693 15.246 1.00 98.12 115 HIS A CA 1
ATOM 858 C C . HIS A 1 115 ? -1.670 8.456 16.292 1.00 98.12 115 HIS A C 1
ATOM 860 O O . HIS A 1 115 ? -1.743 9.179 17.285 1.00 98.12 115 HIS A O 1
ATOM 866 N N . THR A 1 116 ? -2.479 7.413 16.116 1.00 98.38 116 THR A N 1
ATOM 867 C CA . THR A 1 116 ? -3.576 7.082 17.034 1.00 98.38 116 THR A CA 1
ATOM 868 C C . THR A 1 116 ? -3.071 6.683 18.416 1.00 98.38 116 THR A C 1
ATOM 870 O O . THR A 1 116 ? -3.606 7.150 19.417 1.00 98.38 116 THR A O 1
ATOM 873 N N . ALA A 1 117 ? -2.014 5.875 18.494 1.00 98.25 117 ALA A N 1
ATOM 874 C CA . ALA A 1 117 ? -1.389 5.496 19.757 1.00 98.25 117 ALA A CA 1
ATOM 875 C C . ALA A 1 117 ? -0.858 6.723 20.514 1.00 98.25 117 ALA A C 1
ATOM 877 O O . ALA A 1 117 ? -1.119 6.870 21.707 1.00 98.25 117 ALA A O 1
ATOM 878 N N . ALA A 1 118 ? -0.177 7.639 19.818 1.00 98.12 118 ALA A N 1
ATOM 879 C CA . ALA A 1 118 ? 0.302 8.885 20.411 1.00 98.12 118 ALA A CA 1
ATOM 880 C C . ALA A 1 118 ? -0.856 9.774 20.896 1.00 98.12 118 ALA A C 1
ATOM 882 O O . ALA A 1 118 ? -0.784 10.339 21.987 1.00 98.12 118 ALA A O 1
ATOM 883 N N . TYR A 1 119 ? -1.941 9.862 20.120 1.00 97.94 119 TYR A N 1
ATOM 884 C CA . TYR A 1 119 ? -3.143 10.602 20.503 1.00 97.94 119 TYR A CA 1
ATOM 885 C C . TYR A 1 119 ? -3.783 10.048 21.785 1.00 97.94 119 TYR A C 1
ATOM 887 O O . TYR A 1 119 ? -4.104 10.819 22.691 1.00 97.94 119 TYR A O 1
ATOM 895 N N . LEU A 1 120 ? -3.943 8.725 21.885 1.00 97.88 120 LEU A N 1
ATOM 896 C CA . LEU A 1 120 ? -4.520 8.076 23.066 1.00 97.88 120 LEU A CA 1
ATOM 897 C C . LEU A 1 120 ? -3.639 8.261 24.302 1.00 97.88 120 LEU A C 1
ATOM 899 O O . LEU A 1 120 ? -4.136 8.676 25.350 1.00 97.88 120 LEU A O 1
ATOM 903 N N . ALA A 1 121 ? -2.325 8.074 24.157 1.00 97.12 121 ALA A N 1
ATOM 904 C CA . ALA A 1 121 ? -1.370 8.303 25.236 1.00 97.12 121 ALA A CA 1
ATOM 905 C C . ALA A 1 121 ? -1.440 9.746 25.767 1.00 97.12 121 ALA A C 1
ATOM 907 O O . ALA A 1 121 ? -1.491 9.957 26.978 1.00 97.12 121 ALA A O 1
ATOM 908 N N . ALA A 1 122 ? -1.536 10.743 24.880 1.00 98.00 122 ALA A N 1
ATOM 909 C CA . ALA A 1 122 ? -1.682 12.150 25.264 1.00 98.00 122 ALA A CA 1
ATOM 910 C C . ALA A 1 122 ? -3.005 12.456 25.995 1.00 98.00 122 ALA A C 1
ATOM 912 O O . ALA A 1 122 ? -3.108 13.464 26.695 1.00 98.00 122 ALA A O 1
ATOM 913 N N . LYS A 1 123 ? -4.021 11.600 25.845 1.00 97.25 123 LYS A N 1
ATOM 914 C CA . LYS A 1 123 ? -5.296 11.674 26.572 1.00 97.25 123 LYS A CA 1
ATOM 915 C C . LYS A 1 123 ? -5.318 10.842 27.856 1.00 97.25 123 LYS A C 1
ATOM 917 O O . LYS A 1 123 ? -6.333 10.860 28.545 1.00 97.25 123 LYS A O 1
ATOM 922 N N . GLY A 1 124 ? -4.232 10.140 28.186 1.00 97.06 124 GLY A N 1
ATOM 923 C CA . GLY A 1 124 ? -4.196 9.198 29.307 1.00 97.06 124 GLY A CA 1
ATOM 924 C C . GLY A 1 124 ? -5.060 7.954 29.077 1.00 97.06 124 GLY A C 1
ATOM 925 O O . GLY A 1 124 ? -5.425 7.280 30.037 1.00 97.06 124 GLY A O 1
ATOM 926 N N . ASP A 1 125 ? -5.412 7.659 27.824 1.00 96.12 125 ASP A N 1
ATOM 927 C CA . ASP A 1 125 ? -6.183 6.477 27.457 1.00 96.12 125 ASP A CA 1
ATOM 928 C C . ASP A 1 125 ? -5.229 5.311 27.186 1.00 96.12 125 ASP A C 1
ATOM 930 O O . ASP A 1 125 ? -4.440 5.337 26.242 1.00 96.12 125 ASP A O 1
ATOM 934 N N . SER A 1 126 ? -5.285 4.293 28.044 1.00 93.69 126 SER A N 1
ATOM 935 C CA . SER A 1 126 ? -4.439 3.100 27.963 1.00 93.69 126 SER A CA 1
ATOM 936 C C . SER A 1 126 ? -5.026 1.989 27.090 1.00 93.69 126 SER A C 1
ATOM 938 O O . SER A 1 126 ? -4.424 0.918 26.975 1.00 93.69 126 SER A O 1
ATOM 940 N N . ARG A 1 127 ? -6.200 2.200 26.480 1.00 95.38 127 ARG A N 1
ATOM 941 C CA . ARG A 1 127 ? -6.822 1.196 25.613 1.00 95.38 127 ARG A CA 1
ATOM 942 C C . ARG A 1 127 ? -6.017 1.016 24.319 1.00 95.38 127 ARG A C 1
ATOM 944 O O . ARG A 1 127 ? -5.499 1.994 23.775 1.00 95.38 127 ARG A O 1
ATOM 951 N N . PRO A 1 128 ? -5.953 -0.211 23.772 1.00 97.00 128 PRO A N 1
ATOM 952 C CA . PRO A 1 128 ? -5.363 -0.445 22.460 1.00 97.00 128 PRO A CA 1
ATOM 953 C C . PRO A 1 128 ? -6.045 0.398 21.369 1.00 97.00 128 PRO A C 1
ATOM 955 O O . PRO A 1 128 ? -7.279 0.447 21.341 1.00 97.00 128 PRO A O 1
ATOM 958 N N . PRO A 1 129 ? -5.290 1.002 20.428 1.00 98.38 129 PRO A N 1
ATOM 959 C CA . PRO A 1 129 ? -5.867 1.666 19.265 1.00 98.38 129 PRO A CA 1
ATOM 960 C C . PRO A 1 129 ? -6.811 0.734 18.500 1.00 98.38 129 PRO A C 1
ATOM 962 O O . PRO A 1 129 ? -6.411 -0.350 18.068 1.00 98.38 129 PRO A O 1
ATOM 965 N N . ALA A 1 130 ? -8.053 1.162 18.304 1.00 98.62 130 ALA A N 1
ATOM 966 C CA . ALA A 1 130 ? -9.080 0.399 17.608 1.00 98.62 130 ALA A CA 1
ATOM 967 C C . ALA A 1 130 ? -9.322 0.943 16.190 1.00 98.62 130 ALA A C 1
ATOM 969 O O . ALA A 1 130 ? -9.592 2.135 16.006 1.00 98.62 130 ALA A O 1
ATOM 970 N N . LEU A 1 131 ? -9.267 0.058 15.194 1.00 98.75 131 LEU A N 1
ATOM 971 C CA . LEU A 1 131 ? -9.465 0.350 13.774 1.00 98.75 131 LEU A CA 1
ATOM 972 C C . LEU A 1 131 ? -10.601 -0.507 13.202 1.00 98.75 131 LEU A C 1
ATOM 974 O O . LEU A 1 131 ? -10.593 -1.726 13.346 1.00 98.75 131 LEU A O 1
ATOM 978 N N . VAL A 1 132 ? -11.542 0.118 12.493 1.00 98.81 132 VAL A N 1
ATOM 979 C CA . VAL A 1 132 ? -12.534 -0.584 11.661 1.00 98.81 132 VAL A CA 1
ATOM 980 C C . VAL A 1 132 ? -12.131 -0.468 10.195 1.00 98.81 132 VAL A C 1
ATOM 982 O O . VAL A 1 132 ? -11.800 0.623 9.729 1.00 98.81 132 VAL A O 1
ATOM 985 N N . ILE A 1 133 ? -12.169 -1.575 9.457 1.00 98.69 133 ILE A N 1
ATOM 986 C CA . ILE A 1 133 ? -11.763 -1.628 8.052 1.00 98.69 133 ILE A CA 1
ATOM 987 C C . ILE A 1 133 ? -12.921 -2.140 7.199 1.00 98.69 133 ILE A C 1
ATOM 989 O O . ILE A 1 133 ? -13.469 -3.214 7.447 1.00 98.69 133 ILE A O 1
ATOM 993 N N . ALA A 1 134 ? -13.280 -1.366 6.178 1.00 98.38 134 ALA A N 1
ATOM 994 C CA . ALA A 1 134 ? -14.185 -1.767 5.109 1.00 98.38 134 ALA A CA 1
ATOM 995 C C . ALA A 1 134 ? -13.432 -1.839 3.780 1.00 98.38 134 ALA A C 1
ATOM 997 O O . ALA A 1 134 ? -12.400 -1.193 3.600 1.00 98.38 134 ALA A O 1
ATOM 998 N N . HIS A 1 135 ? -13.974 -2.585 2.825 1.00 97.81 135 HIS A N 1
ATOM 999 C CA . HIS A 1 135 ? -13.424 -2.655 1.479 1.00 97.81 135 HIS A CA 1
ATOM 1000 C C . HIS A 1 135 ? -14.533 -2.774 0.429 1.00 97.81 135 HIS A C 1
ATOM 1002 O O . HIS A 1 135 ? -15.646 -3.215 0.734 1.00 97.81 135 HIS A O 1
ATOM 1008 N N . ASP A 1 136 ? -14.227 -2.381 -0.806 1.00 95.50 136 ASP A N 1
ATOM 1009 C CA . ASP A 1 136 ? -15.090 -2.601 -1.968 1.00 95.50 136 ASP A CA 1
ATOM 1010 C C . ASP A 1 136 ? -14.775 -3.934 -2.681 1.00 95.50 136 ASP A C 1
ATOM 1012 O O . ASP A 1 136 ? -14.130 -4.824 -2.123 1.00 95.50 136 ASP A O 1
ATOM 1016 N N . VAL A 1 137 ? -15.278 -4.101 -3.905 1.00 93.00 137 VAL A N 1
ATOM 1017 C CA . VAL A 1 137 ? -15.164 -5.338 -4.701 1.00 93.00 137 VAL A CA 1
ATOM 1018 C C . VAL A 1 137 ? -13.980 -5.351 -5.677 1.00 93.00 137 VAL A C 1
ATOM 1020 O O . VAL A 1 137 ? -13.899 -6.247 -6.513 1.00 93.00 137 VAL A O 1
ATOM 1023 N N . ARG A 1 138 ? -13.079 -4.362 -5.627 1.00 92.25 138 ARG A N 1
ATOM 1024 C CA . ARG A 1 138 ? -11.959 -4.264 -6.578 1.00 92.25 138 ARG A CA 1
ATOM 1025 C C . ARG A 1 138 ? -10.893 -5.328 -6.328 1.00 92.25 138 ARG A C 1
ATOM 1027 O O . ARG A 1 138 ? -10.812 -5.928 -5.253 1.00 92.25 138 ARG A O 1
ATOM 1034 N N . HIS A 1 139 ? -10.028 -5.504 -7.327 1.00 92.50 139 HIS A N 1
ATOM 1035 C CA . HIS A 1 139 ? -8.791 -6.264 -7.186 1.00 92.50 139 HIS A CA 1
ATOM 1036 C C . HIS A 1 139 ? -8.029 -5.828 -5.934 1.00 92.50 139 HIS A C 1
ATOM 1038 O O . HIS A 1 139 ? -7.923 -4.638 -5.639 1.00 92.50 139 HIS A O 1
ATOM 1044 N N . PHE A 1 140 ? -7.520 -6.813 -5.199 1.00 95.00 140 PHE A N 1
ATOM 1045 C CA . PHE A 1 140 ? -6.771 -6.646 -3.953 1.00 95.00 140 PHE A CA 1
ATOM 1046 C C . PHE A 1 140 ? -7.510 -5.970 -2.785 1.00 95.00 140 PHE A C 1
ATOM 1048 O O . PHE A 1 140 ? -6.980 -5.996 -1.682 1.00 95.00 140 PHE A O 1
ATOM 1055 N N . SER A 1 141 ? -8.739 -5.457 -2.932 1.00 95.88 141 SER A N 1
ATOM 1056 C CA . SER A 1 141 ? -9.445 -4.759 -1.840 1.00 95.88 141 SER A CA 1
ATOM 1057 C C . SER A 1 141 ? -9.599 -5.618 -0.580 1.00 95.88 141 SER A C 1
ATOM 1059 O O . SER A 1 141 ? -9.314 -5.161 0.529 1.00 95.88 141 SER A O 1
ATOM 1061 N N . LYS A 1 142 ? -9.974 -6.894 -0.746 1.00 95.94 142 LYS A N 1
ATOM 1062 C CA . LYS A 1 142 ? -10.043 -7.858 0.364 1.00 95.94 142 LYS A CA 1
ATOM 1063 C C . LYS A 1 142 ? -8.661 -8.142 0.965 1.00 95.94 142 LYS A C 1
ATOM 1065 O O . LYS A 1 142 ? -8.519 -8.114 2.184 1.00 95.94 142 LYS A O 1
ATOM 1070 N N . HIS A 1 143 ? -7.656 -8.377 0.116 1.00 96.75 143 HIS A N 1
ATOM 1071 C CA . HIS A 1 143 ? -6.269 -8.631 0.534 1.00 96.75 143 HIS A CA 1
ATOM 1072 C C . HIS A 1 143 ? -5.717 -7.465 1.358 1.00 96.75 143 HIS A C 1
ATOM 1074 O O . HIS A 1 143 ? -5.297 -7.649 2.494 1.00 96.75 143 HIS A O 1
ATOM 1080 N N . PHE A 1 144 ? -5.829 -6.241 0.849 1.00 98.31 144 PHE A N 1
ATOM 1081 C CA . PHE A 1 144 ? -5.404 -5.030 1.541 1.00 98.31 144 PHE A CA 1
ATOM 1082 C C . PHE A 1 144 ? -6.156 -4.811 2.854 1.00 98.31 144 PHE A C 1
ATOM 1084 O O . PHE A 1 144 ? -5.543 -4.448 3.855 1.00 98.31 144 PHE A O 1
ATOM 1091 N N . SER A 1 145 ? -7.461 -5.093 2.904 1.00 98.44 145 SER A N 1
ATOM 1092 C CA . SER A 1 145 ? -8.211 -5.040 4.164 1.00 98.44 145 SER A CA 1
ATOM 1093 C C . SER A 1 145 ? -7.627 -5.988 5.216 1.00 98.44 145 SER A C 1
ATOM 1095 O O . SER A 1 145 ? -7.480 -5.613 6.379 1.00 98.44 145 SER A O 1
ATOM 1097 N N . GLN A 1 146 ? -7.282 -7.213 4.817 1.00 98.38 146 GLN A N 1
ATOM 1098 C CA . GLN A 1 146 ? -6.705 -8.224 5.705 1.00 98.38 146 GLN A CA 1
ATOM 1099 C C . GLN A 1 146 ? -5.262 -7.885 6.096 1.00 98.38 146 GLN A C 1
ATOM 1101 O O . GLN A 1 146 ? -4.887 -8.040 7.258 1.00 98.38 146 GLN A O 1
ATOM 1106 N N . LEU A 1 147 ? -4.466 -7.372 5.157 1.00 98.69 147 LEU A N 1
ATOM 1107 C CA . LEU A 1 147 ? -3.091 -6.947 5.393 1.00 98.69 147 LEU A CA 1
ATOM 1108 C C . LEU A 1 147 ? -3.027 -5.770 6.373 1.00 98.69 147 LEU A C 1
ATOM 1110 O O . LEU A 1 147 ? -2.242 -5.810 7.320 1.00 98.69 147 LEU A O 1
ATOM 1114 N N . ALA A 1 148 ? -3.886 -4.763 6.201 1.00 98.69 148 ALA A N 1
ATOM 1115 C CA . ALA A 1 148 ? -3.984 -3.635 7.122 1.00 98.69 148 ALA A CA 1
ATOM 1116 C C . ALA A 1 148 ? -4.413 -4.088 8.528 1.00 98.69 148 ALA A C 1
ATOM 1118 O O . ALA A 1 148 ? -3.800 -3.676 9.511 1.00 98.69 148 ALA A O 1
ATOM 1119 N N . ALA A 1 149 ? -5.397 -4.991 8.638 1.00 98.69 149 ALA A N 1
ATOM 1120 C CA . ALA A 1 149 ? -5.800 -5.567 9.924 1.00 98.69 149 ALA A CA 1
ATOM 1121 C C . ALA A 1 149 ? -4.648 -6.332 10.596 1.00 98.69 149 ALA A C 1
ATOM 1123 O O . ALA A 1 149 ? -4.356 -6.112 11.769 1.00 98.69 149 ALA A O 1
ATOM 1124 N N . SER A 1 150 ? -3.956 -7.186 9.837 1.00 98.69 150 SER A N 1
ATOM 1125 C CA . SER A 1 150 ? -2.812 -7.970 10.311 1.00 98.69 150 SER A CA 1
ATOM 1126 C C . SER A 1 150 ? -1.672 -7.075 10.802 1.00 98.69 150 SER A C 1
ATOM 1128 O O . SER A 1 150 ? -1.157 -7.274 11.903 1.00 98.69 150 SER A O 1
ATOM 1130 N N . ALA A 1 151 ? -1.308 -6.045 10.032 1.00 98.69 151 ALA A N 1
ATOM 1131 C CA . ALA A 1 151 ? -0.292 -5.074 10.427 1.00 98.69 151 ALA A CA 1
ATOM 1132 C C . ALA A 1 151 ? -0.702 -4.301 11.692 1.00 98.69 151 ALA A C 1
ATOM 1134 O O . ALA A 1 151 ? 0.097 -4.184 12.619 1.00 98.69 151 ALA A O 1
ATOM 1135 N N . TRP A 1 152 ? -1.950 -3.829 11.763 1.00 98.75 152 TRP A N 1
ATOM 1136 C CA . TRP A 1 152 ? -2.487 -3.115 12.924 1.00 98.75 152 TRP A CA 1
ATOM 1137 C C . TRP A 1 152 ? -2.449 -3.964 14.199 1.00 98.75 152 TRP A C 1
ATOM 1139 O O . TRP A 1 152 ? -1.983 -3.506 15.243 1.00 98.75 152 TRP A O 1
ATOM 1149 N N . SER A 1 153 ? -2.875 -5.227 14.113 1.00 98.50 153 SER A N 1
ATOM 1150 C CA . SER A 1 153 ? -2.847 -6.154 15.247 1.00 98.50 153 SER A CA 1
ATOM 1151 C C . SER A 1 153 ? -1.433 -6.504 15.696 1.00 98.50 153 SER A C 1
ATOM 1153 O O . SER A 1 153 ? -1.174 -6.549 16.895 1.00 98.50 153 SER A O 1
ATOM 1155 N N . LYS A 1 154 ? -0.481 -6.667 14.768 1.00 98.56 154 LYS A N 1
ATOM 1156 C CA . LYS A 1 154 ? 0.936 -6.894 15.111 1.00 98.56 154 LYS A CA 1
ATOM 1157 C C . LYS A 1 154 ? 1.584 -5.712 15.835 1.00 98.56 154 LYS A C 1
ATOM 1159 O O . LYS A 1 154 ? 2.537 -5.915 16.577 1.00 98.56 154 LYS A O 1
ATOM 1164 N N . LEU A 1 155 ? 1.074 -4.497 15.639 1.00 98.56 155 LEU A N 1
ATOM 1165 C CA . LEU A 1 155 ? 1.514 -3.306 16.370 1.00 98.56 155 LEU A CA 1
ATOM 1166 C C . LEU A 1 155 ? 0.883 -3.194 17.772 1.00 98.56 155 LEU A C 1
ATOM 1168 O O . LEU A 1 155 ? 1.243 -2.293 18.524 1.00 98.56 155 LEU A O 1
ATOM 1172 N N . GLY A 1 156 ? -0.032 -4.101 18.133 1.00 98.19 156 GLY A N 1
ATOM 1173 C CA . GLY A 1 156 ? -0.728 -4.118 19.422 1.00 98.19 156 GLY A CA 1
ATOM 1174 C C . GLY A 1 156 ? -2.106 -3.450 19.409 1.00 98.19 156 GLY A C 1
ATOM 1175 O O . GLY A 1 156 ? -2.648 -3.171 20.474 1.00 98.19 156 GLY A O 1
ATOM 1176 N N . GLY A 1 157 ? -2.674 -3.163 18.234 1.00 98.44 157 GLY A N 1
ATOM 1177 C CA . GLY A 1 157 ? -4.015 -2.590 18.100 1.00 98.44 157 GLY A CA 1
ATOM 1178 C C . GLY A 1 157 ? -5.128 -3.629 17.935 1.00 98.44 157 GLY A C 1
ATOM 1179 O O . GLY A 1 157 ? -4.897 -4.780 17.565 1.00 98.44 157 GLY A O 1
ATOM 1180 N N . GLN A 1 158 ? -6.372 -3.197 18.130 1.00 98.56 158 GLN A N 1
ATOM 1181 C CA . GLN A 1 158 ? -7.565 -3.988 17.824 1.00 98.56 158 GLN A CA 1
ATOM 1182 C C . GLN A 1 158 ? -8.078 -3.640 16.422 1.00 98.56 158 GLN A C 1
ATOM 1184 O O . GLN A 1 158 ? -8.400 -2.485 16.152 1.00 98.56 158 GLN A O 1
ATOM 1189 N N . ALA A 1 159 ? -8.188 -4.628 15.534 1.00 98.56 159 ALA A N 1
ATOM 1190 C CA . ALA A 1 159 ? -8.767 -4.448 14.203 1.00 98.56 159 ALA A CA 1
ATOM 1191 C C . ALA A 1 159 ? -10.132 -5.147 14.100 1.00 98.56 159 ALA A C 1
ATOM 1193 O O . ALA A 1 159 ? -10.300 -6.265 14.587 1.00 98.56 159 ALA A O 1
ATOM 1194 N N . TYR A 1 160 ? -11.091 -4.492 13.446 1.00 98.50 160 TYR A N 1
ATOM 1195 C CA . TYR A 1 160 ? -12.400 -5.035 13.086 1.00 98.50 160 TYR A CA 1
ATOM 1196 C C . TYR A 1 160 ? -12.534 -5.034 11.566 1.00 98.50 160 TYR A C 1
ATOM 1198 O O . TYR A 1 160 ? -12.369 -3.995 10.926 1.00 98.50 160 TYR A O 1
ATOM 1206 N N . VAL A 1 161 ? -12.853 -6.190 10.993 1.00 97.94 161 VAL A N 1
ATOM 1207 C CA . VAL A 1 161 ? -13.039 -6.372 9.549 1.00 97.94 161 VAL A CA 1
ATOM 1208 C C . VAL A 1 161 ? -14.431 -6.946 9.320 1.00 97.94 161 VAL A C 1
ATOM 1210 O O . VAL A 1 161 ? -14.897 -7.770 10.102 1.00 97.94 161 VAL A O 1
ATOM 1213 N N . PHE A 1 162 ? -15.110 -6.495 8.271 1.00 97.94 162 PHE A N 1
ATOM 1214 C CA . PHE A 1 162 ? -16.396 -7.064 7.877 1.00 97.94 162 PHE A CA 1
ATOM 1215 C C . PHE A 1 162 ? -16.221 -8.392 7.128 1.00 97.94 162 PHE A C 1
ATOM 1217 O O . PHE A 1 162 ? -15.246 -8.569 6.403 1.00 97.94 162 PHE A O 1
ATOM 1224 N N . ASP A 1 163 ? -17.217 -9.279 7.209 1.00 95.62 163 ASP A N 1
ATOM 1225 C CA . ASP A 1 163 ? -17.205 -10.578 6.506 1.00 95.62 163 ASP A CA 1
ATOM 1226 C C . ASP A 1 163 ? -17.146 -10.460 4.970 1.00 95.62 163 ASP A C 1
ATOM 1228 O O . ASP A 1 163 ? -16.836 -11.420 4.264 1.00 95.62 163 ASP A O 1
ATOM 1232 N N . GLY A 1 164 ? -17.446 -9.278 4.427 1.00 96.25 164 GLY A N 1
ATOM 1233 C CA . GLY A 1 164 ? -17.380 -8.996 3.001 1.00 96.25 164 GLY A CA 1
ATOM 1234 C C . GLY A 1 164 ? -17.463 -7.500 2.697 1.00 96.25 164 GLY A C 1
ATOM 1235 O O . GLY A 1 164 ? -17.375 -6.682 3.616 1.00 96.25 164 GLY A O 1
ATOM 1236 N N . PRO A 1 165 ? -17.672 -7.129 1.420 1.00 97.00 165 PRO A N 1
ATOM 1237 C CA . PRO A 1 165 ? -17.689 -5.736 0.994 1.00 97.00 165 PRO A CA 1
ATOM 1238 C C . PRO A 1 165 ? -18.714 -4.895 1.759 1.00 97.00 165 PRO A C 1
ATOM 1240 O O . PRO A 1 165 ? -19.838 -5.346 2.016 1.00 97.00 165 PRO A O 1
ATOM 1243 N N . ARG A 1 166 ? -18.339 -3.658 2.103 1.00 97.38 166 ARG A N 1
ATOM 1244 C CA . ARG A 1 166 ? -19.191 -2.709 2.837 1.00 97.38 166 ARG A CA 1
ATOM 1245 C C . ARG A 1 166 ? -19.011 -1.282 2.350 1.00 97.38 166 ARG A C 1
ATOM 1247 O O . ARG A 1 166 ? -17.949 -0.890 1.880 1.00 97.38 166 ARG A O 1
ATOM 1254 N N . SER A 1 167 ? -20.077 -0.501 2.493 1.00 95.81 167 SER A N 1
ATOM 1255 C CA . SER A 1 167 ? -20.117 0.891 2.065 1.00 95.81 167 SER A CA 1
ATOM 1256 C C . SER A 1 167 ? -19.442 1.823 3.079 1.00 95.81 167 SER A C 1
ATOM 1258 O O . SER A 1 167 ? -19.444 1.577 4.288 1.00 95.81 167 SER A O 1
ATOM 1260 N N . THR A 1 168 ? -18.913 2.947 2.593 1.00 95.75 168 THR A N 1
ATOM 1261 C CA . THR A 1 168 ? -18.366 4.027 3.430 1.00 95.75 168 THR A CA 1
ATOM 1262 C C . THR A 1 168 ? -19.321 4.506 4.540 1.00 95.75 168 THR A C 1
ATOM 1264 O O . THR A 1 168 ? -18.853 4.658 5.670 1.00 95.75 168 THR A O 1
ATOM 1267 N N . PRO A 1 169 ? -20.639 4.720 4.313 1.00 97.12 169 PRO A N 1
ATOM 1268 C CA . PRO A 1 169 ? -21.538 5.109 5.403 1.00 97.12 169 PRO A CA 1
ATOM 1269 C C . PRO A 1 169 ? -21.683 4.026 6.480 1.00 97.12 169 PRO A C 1
ATOM 1271 O O . PRO A 1 169 ? -21.786 4.362 7.659 1.00 97.12 169 PRO A O 1
ATOM 1274 N N . GLN A 1 170 ? -21.625 2.739 6.119 1.00 97.69 170 GLN A N 1
ATOM 1275 C CA . GLN A 1 170 ? -21.660 1.666 7.113 1.00 97.69 170 GLN A CA 1
ATOM 1276 C C . GLN A 1 170 ? -20.383 1.640 7.957 1.00 97.69 170 GLN A C 1
ATOM 1278 O O . GLN A 1 170 ? -20.476 1.531 9.176 1.00 97.69 170 GLN A O 1
ATOM 1283 N N . LEU A 1 171 ? -19.209 1.835 7.346 1.00 98.12 171 LEU A N 1
ATOM 1284 C CA . LEU A 1 171 ? -17.963 2.033 8.092 1.00 98.12 171 LEU A CA 1
ATOM 1285 C C . LEU A 1 171 ? -18.085 3.208 9.074 1.00 98.12 171 LEU A C 1
ATOM 1287 O O . LEU A 1 171 ? -17.766 3.061 10.251 1.00 98.12 171 LEU A O 1
ATOM 1291 N N . SER A 1 172 ? -18.575 4.358 8.600 1.00 97.88 172 SER A N 1
ATOM 1292 C CA . SER A 1 172 ? -18.747 5.562 9.422 1.00 97.88 172 SER A CA 1
ATOM 1293 C C . SER A 1 172 ? -19.656 5.311 10.630 1.00 97.88 172 SER A C 1
ATOM 1295 O O . SER A 1 172 ? -19.337 5.717 11.749 1.00 97.88 172 SER A O 1
ATOM 1297 N N . PHE A 1 173 ? -20.760 4.585 10.434 1.00 98.38 173 PHE A N 1
ATOM 1298 C CA . PHE A 1 173 ? -21.616 4.148 11.531 1.00 98.38 173 PHE A CA 1
ATOM 1299 C C . PHE A 1 173 ? -20.869 3.224 12.504 1.00 98.38 173 PHE A C 1
ATOM 1301 O O . PHE A 1 173 ? -20.877 3.479 13.709 1.00 98.38 173 PHE A O 1
ATOM 1308 N N . THR A 1 174 ? -20.202 2.185 11.996 1.00 98.50 174 THR A N 1
ATOM 1309 C CA . THR A 1 174 ? -19.561 1.144 12.811 1.00 98.50 174 THR A CA 1
ATOM 1310 C C . THR A 1 174 ? -18.413 1.679 13.661 1.00 98.50 174 THR A C 1
ATOM 1312 O O . THR A 1 174 ? -18.307 1.281 14.817 1.00 98.50 174 THR A O 1
ATOM 1315 N N . VAL A 1 175 ? -17.605 2.618 13.152 1.00 98.62 175 VAL A N 1
ATOM 1316 C CA . VAL A 1 175 ? -16.537 3.267 13.940 1.00 98.62 175 VAL A CA 1
ATOM 1317 C C . VAL A 1 175 ? -17.106 3.872 15.222 1.00 98.62 175 VAL A C 1
ATOM 1319 O O . VAL A 1 175 ? -16.599 3.608 16.309 1.00 98.62 175 VAL A O 1
ATOM 1322 N N . ARG A 1 176 ? -18.207 4.626 15.115 1.00 98.25 176 ARG A N 1
ATOM 1323 C CA . ARG A 1 176 ? -18.858 5.247 16.278 1.0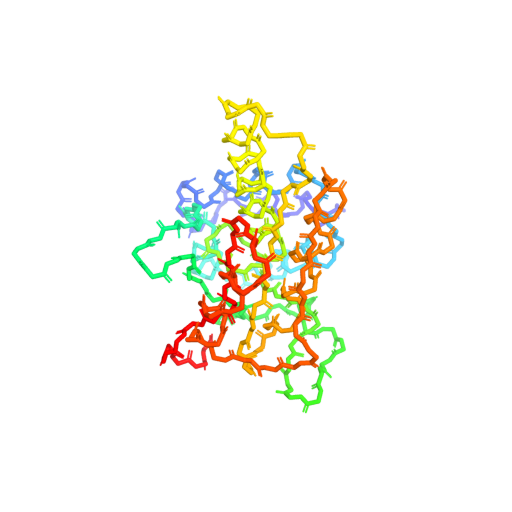0 98.25 176 ARG A CA 1
ATOM 1324 C C . ARG A 1 176 ? -19.556 4.215 17.156 1.00 98.25 176 ARG A C 1
ATOM 1326 O O . ARG A 1 176 ? -19.491 4.318 18.373 1.00 98.25 176 ARG A O 1
ATOM 1333 N N . HIS A 1 177 ? -20.223 3.241 16.541 1.00 98.38 177 HIS A N 1
ATOM 1334 C CA . HIS A 1 177 ? -20.968 2.205 17.252 1.00 98.38 177 HIS A CA 1
ATOM 1335 C C . HIS A 1 177 ? -20.060 1.338 18.135 1.00 98.38 177 HIS A C 1
ATOM 1337 O O . HIS A 1 177 ? -20.425 1.035 19.264 1.00 98.38 177 HIS A O 1
ATOM 1343 N N . LEU A 1 178 ? -18.868 0.987 17.645 1.00 97.88 178 LEU A N 1
ATOM 1344 C CA . LEU A 1 178 ? -17.876 0.205 18.389 1.00 97.88 178 LEU A CA 1
ATOM 1345 C C . LEU A 1 178 ? -16.968 1.063 19.284 1.00 97.88 178 LEU A C 1
ATOM 1347 O O . LEU A 1 178 ? -16.130 0.518 19.996 1.00 97.88 178 LEU A O 1
ATOM 1351 N N . GLY A 1 179 ? -17.085 2.395 19.233 1.00 96.81 179 GLY A N 1
ATOM 1352 C CA . GLY A 1 179 ? -16.166 3.298 19.930 1.00 96.81 179 GLY A CA 1
ATOM 1353 C C . GLY A 1 179 ? -14.716 3.182 19.444 1.00 96.81 179 GLY A C 1
ATOM 1354 O O . GLY A 1 179 ? -13.791 3.415 20.223 1.00 96.81 179 GLY A O 1
ATOM 1355 N N . ALA A 1 180 ? -14.514 2.797 18.180 1.00 98.12 180 ALA A N 1
ATOM 1356 C CA . ALA A 1 180 ? -13.195 2.696 17.572 1.00 98.12 180 ALA A CA 1
ATOM 1357 C C . ALA A 1 180 ? -12.599 4.086 17.305 1.00 98.12 180 ALA A C 1
ATOM 1359 O O . ALA A 1 180 ? -13.316 5.074 17.140 1.00 98.12 180 ALA A O 1
ATOM 1360 N N . ASN A 1 181 ? -11.272 4.169 17.232 1.00 97.81 181 ASN A N 1
ATOM 1361 C CA . ASN A 1 181 ? -10.565 5.439 17.060 1.00 97.81 181 ASN A CA 1
ATOM 1362 C C . ASN A 1 181 ? -10.415 5.824 15.588 1.00 97.81 181 ASN A C 1
ATOM 1364 O O . ASN A 1 181 ? -10.301 7.005 15.262 1.00 97.81 181 ASN A O 1
ATOM 1368 N N . CYS A 1 182 ? -10.378 4.831 14.699 1.00 96.81 182 CYS A N 1
ATOM 1369 C CA . CYS A 1 182 ? -10.115 5.029 13.281 1.00 96.81 182 CYS A CA 1
ATOM 1370 C C . CYS A 1 182 ? -11.026 4.166 12.408 1.00 96.81 182 CYS A C 1
ATOM 1372 O O . CYS A 1 182 ? -11.422 3.062 12.785 1.00 96.81 182 CYS A O 1
ATOM 1374 N N . GLY A 1 183 ? -11.296 4.663 11.201 1.00 97.81 183 GLY A N 1
ATOM 1375 C CA . GLY A 1 183 ? -11.914 3.908 10.119 1.00 97.81 183 GLY A CA 1
ATOM 1376 C C . GLY A 1 183 ? -11.065 3.999 8.856 1.00 97.81 183 GLY A C 1
ATOM 1377 O O . GLY A 1 183 ? -10.635 5.090 8.490 1.00 97.81 183 GLY A O 1
ATOM 1378 N N . VAL A 1 184 ? -10.851 2.873 8.179 1.00 97.94 184 VAL A N 1
ATOM 1379 C CA . VAL A 1 184 ? -10.215 2.809 6.855 1.00 97.94 184 VAL A CA 1
ATOM 1380 C C . VAL A 1 184 ? -11.180 2.157 5.875 1.00 97.94 184 VAL A C 1
ATOM 1382 O O . VAL A 1 184 ? -11.765 1.116 6.164 1.00 97.94 184 VAL A O 1
ATOM 1385 N N . VAL A 1 185 ? -11.341 2.762 4.699 1.00 97.12 185 VAL A N 1
ATOM 1386 C CA . VAL A 1 185 ? -12.063 2.152 3.581 1.00 97.12 185 VAL A CA 1
ATOM 1387 C C . VAL A 1 185 ? -11.098 1.912 2.426 1.00 97.12 185 VAL A C 1
ATOM 1389 O O . VAL A 1 185 ? -10.511 2.850 1.890 1.00 97.12 185 VAL A O 1
ATOM 1392 N N . ILE A 1 186 ? -10.933 0.650 2.035 1.00 97.50 186 ILE A N 1
ATOM 1393 C CA . ILE A 1 186 ? -10.167 0.262 0.853 1.00 97.50 186 ILE A CA 1
ATOM 1394 C C . ILE A 1 186 ? -11.087 0.376 -0.364 1.00 97.50 186 ILE A C 1
ATOM 1396 O O . ILE A 1 186 ? -11.910 -0.501 -0.631 1.00 97.50 186 ILE A O 1
ATOM 1400 N N . THR A 1 187 ? -10.999 1.507 -1.063 1.00 94.19 187 THR A N 1
ATOM 1401 C CA . THR A 1 187 ? -11.785 1.782 -2.268 1.00 94.19 187 THR A CA 1
ATOM 1402 C C . THR A 1 187 ? -11.127 2.854 -3.126 1.00 94.19 187 THR A C 1
ATOM 1404 O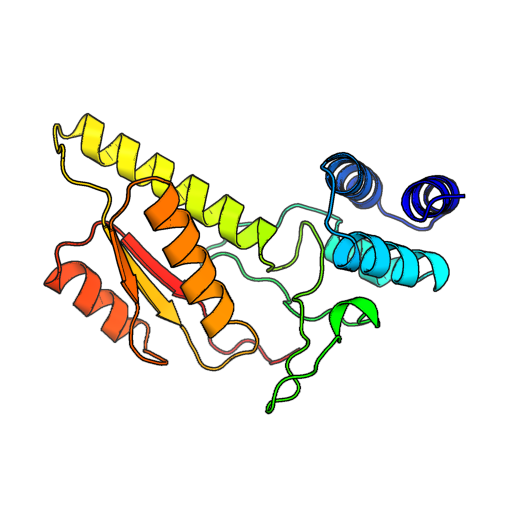 O . THR A 1 187 ? -10.510 3.787 -2.615 1.00 94.19 187 THR A O 1
ATOM 1407 N N . ALA A 1 188 ? -11.333 2.771 -4.439 1.00 88.88 188 ALA A N 1
ATOM 1408 C CA . ALA A 1 188 ? -11.037 3.864 -5.363 1.00 88.88 188 ALA A CA 1
ATOM 1409 C C . ALA A 1 188 ? -12.313 4.604 -5.820 1.00 88.88 188 ALA A C 1
ATOM 1411 O O . ALA A 1 188 ? -12.306 5.285 -6.841 1.00 88.88 188 ALA A O 1
ATOM 1412 N N . SER A 1 189 ? -13.421 4.490 -5.073 1.00 84.88 189 SER A N 1
ATOM 1413 C CA . SER A 1 189 ? -14.721 5.093 -5.404 1.00 84.88 189 SER A CA 1
ATOM 1414 C C . SER A 1 189 ? -15.185 4.690 -6.813 1.00 84.88 189 SER A C 1
ATOM 1416 O O . SER A 1 189 ? -15.363 3.502 -7.072 1.00 84.88 189 SER A O 1
ATOM 1418 N N . HIS A 1 190 ? -15.359 5.648 -7.722 1.00 83.25 190 HIS A N 1
ATOM 1419 C CA . HIS A 1 190 ? -15.781 5.453 -9.109 1.00 83.25 190 HIS A CA 1
ATOM 1420 C C . HIS A 1 190 ? -14.606 5.436 -10.100 1.00 83.25 190 HIS A C 1
ATOM 1422 O O . HIS A 1 190 ? -14.839 5.440 -11.307 1.00 83.25 190 HIS A O 1
ATOM 1428 N N . ASN A 1 191 ? -13.352 5.420 -9.624 1.00 77.31 191 ASN A N 1
ATOM 1429 C CA . ASN A 1 191 ? -12.197 5.345 -10.515 1.00 77.31 191 ASN A CA 1
ATOM 1430 C C . ASN A 1 191 ? -12.319 4.098 -11.412 1.00 77.31 191 ASN A C 1
ATOM 1432 O O . ASN A 1 191 ? -12.695 3.032 -10.913 1.00 77.31 191 ASN A O 1
ATOM 1436 N N . PRO A 1 192 ? -12.015 4.182 -12.713 1.00 70.88 192 PRO A N 1
ATOM 1437 C CA . PRO A 1 192 ? -12.113 3.015 -13.579 1.00 70.88 192 PRO A CA 1
ATOM 1438 C C . PRO A 1 192 ? -11.200 1.861 -13.108 1.00 70.88 192 PRO A C 1
ATOM 1440 O O . PRO A 1 192 ? -10.214 2.111 -12.410 1.00 70.88 192 PRO A O 1
ATOM 1443 N N . PRO A 1 193 ? -11.533 0.601 -13.438 1.00 64.88 193 PRO A N 1
ATOM 1444 C CA . PRO A 1 193 ? -10.633 -0.530 -13.259 1.00 64.88 193 PRO A CA 1
ATOM 1445 C C . PRO A 1 193 ? -9.591 -0.474 -14.381 1.00 64.88 193 PRO A C 1
ATOM 1447 O O . PRO A 1 193 ? -9.848 -0.919 -15.494 1.00 64.88 193 PRO A O 1
ATOM 1450 N N . HIS A 1 194 ? -8.458 0.163 -14.125 1.00 54.47 194 HIS A N 1
ATOM 1451 C CA . HIS A 1 194 ? -7.289 0.106 -14.997 1.00 54.47 194 HIS A CA 1
ATOM 1452 C C . HIS A 1 194 ? -6.074 -0.326 -14.194 1.00 54.47 194 HIS A C 1
ATOM 1454 O O . HIS A 1 194 ? -5.996 0.049 -12.998 1.00 54.47 194 HIS A O 1
#

Nearest PDB structures (foldseek):
  3vs9-assembly3_E  TM=2.264E-01  e=1.422E-01  Azotobacter vinelandii DJ
  3vs8-assembly2_H  TM=2.359E-01  e=1.031E+00  Azotobacter vinelandii
  3vs9-assembly3_D  TM=1.876E-01  e=7.982E-01  Azotobacter vinelandii DJ
  3vs8-assembly3_D  TM=2.008E-01  e=1.248E+00  Azotobacter vinelandii
  3vs8-assembly4_F  TM=1.873E-01  e=3.254E+00  Azotobacter vinelandii

Sequence (194 aa):
MSSTAYIKAALAGAELLPSTLANLHVWLDAGLPAWATDSIYELVSGAHWGELNDRFYRDLEFGTGGMRGRTIGRVSASAEQGVVGPMGTPEHAAIGSNILNDYTLVRATIGLFRHTAAYLAAKGDSRPPALVIAHDVRHFSKHFSQLAASAWSKLGGQAYVFDGPRSTPQLSFTVRHLGANCGVVITASHNPPH

Radius of gyration: 18.28 Å; Cα contacts (8 Å, |Δi|>4): 301; chains: 1; bounding box: 47×32×51 Å

Mean predicted aligned error: 3.92 Å

pLDDT: mean 93.87, std 6.76, range [54.47, 98.81]